Protein AF-A0A820U947-F1 (afdb_monomer)

Mean predicted aligned error: 17.27 Å

Structure (mmCIF, N/CA/C/O backbone):
data_AF-A0A820U947-F1
#
_entry.id   AF-A0A820U947-F1
#
loop_
_atom_site.group_PDB
_atom_site.id
_atom_site.type_symbol
_atom_site.label_atom_id
_atom_site.label_alt_id
_atom_site.label_comp_id
_atom_site.label_asym_id
_atom_site.label_entity_id
_atom_site.label_seq_id
_atom_site.pdbx_PDB_ins_code
_atom_site.Cartn_x
_atom_site.Cartn_y
_atom_site.Cartn_z
_atom_site.occupancy
_atom_site.B_iso_or_equiv
_atom_site.auth_seq_id
_atom_site.auth_comp_id
_atom_site.auth_asym_id
_atom_site.auth_atom_id
_atom_site.pdbx_PDB_model_num
ATOM 1 N N . MET A 1 1 ? 11.424 5.677 -37.505 1.00 79.69 1 MET A N 1
ATOM 2 C CA . MET A 1 1 ? 11.064 5.666 -38.936 1.00 79.69 1 MET A CA 1
ATOM 3 C C . MET A 1 1 ? 10.603 7.069 -39.280 1.00 79.69 1 MET A C 1
ATOM 5 O O . MET A 1 1 ? 9.827 7.615 -38.513 1.00 79.69 1 MET A O 1
ATOM 9 N N . LEU A 1 2 ? 11.166 7.674 -40.321 1.00 87.44 2 LEU A N 1
ATOM 10 C CA . LEU A 1 2 ? 11.004 9.078 -40.700 1.00 87.44 2 LEU A CA 1
ATOM 11 C C . LEU A 1 2 ? 10.024 9.243 -41.867 1.00 87.44 2 LEU A C 1
ATOM 13 O O . LEU A 1 2 ? 9.204 10.159 -41.842 1.00 87.44 2 LEU A O 1
ATOM 17 N N . ASP A 1 3 ? 10.079 8.365 -42.874 1.00 93.38 3 ASP A N 1
ATOM 18 C CA . ASP A 1 3 ? 9.143 8.390 -44.002 1.00 93.38 3 ASP A CA 1
ATOM 19 C C . ASP A 1 3 ? 8.568 6.987 -44.249 1.00 93.38 3 ASP A C 1
ATOM 21 O O . ASP A 1 3 ? 9.105 6.217 -45.051 1.00 93.38 3 ASP A O 1
ATOM 25 N N . PRO A 1 4 ? 7.512 6.598 -43.510 1.00 96.00 4 PRO A N 1
ATOM 26 C CA . PRO A 1 4 ? 6.923 5.277 -43.654 1.00 96.00 4 PRO A CA 1
ATOM 27 C C . PRO A 1 4 ? 6.191 5.118 -44.990 1.00 96.00 4 PRO A C 1
ATOM 29 O O . PRO A 1 4 ? 5.354 5.943 -45.363 1.00 96.00 4 PRO A O 1
ATOM 32 N N . VAL A 1 5 ? 6.450 4.008 -45.674 1.00 95.81 5 VAL A N 1
ATOM 33 C CA . VAL A 1 5 ? 5.721 3.547 -46.864 1.00 95.81 5 VAL A CA 1
ATOM 34 C C . VAL A 1 5 ? 5.123 2.174 -46.603 1.00 95.81 5 VAL A C 1
ATOM 36 O O . VAL A 1 5 ? 5.654 1.423 -45.793 1.00 95.81 5 VAL A O 1
ATOM 39 N N . ILE A 1 6 ? 4.023 1.854 -47.270 1.00 95.25 6 ILE A N 1
ATOM 40 C CA . ILE A 1 6 ? 3.314 0.582 -47.169 1.00 95.25 6 ILE A CA 1
ATOM 41 C C . ILE A 1 6 ? 3.222 -0.067 -48.551 1.00 95.25 6 ILE A C 1
ATOM 43 O O . ILE A 1 6 ? 3.030 0.639 -49.544 1.00 95.25 6 ILE A O 1
ATOM 47 N N . ASP A 1 7 ? 3.409 -1.383 -48.613 1.00 93.38 7 ASP A N 1
ATOM 48 C CA . ASP A 1 7 ? 3.190 -2.176 -49.827 1.00 93.38 7 ASP A CA 1
ATOM 49 C C . ASP A 1 7 ? 1.715 -2.608 -49.969 1.00 93.38 7 ASP A C 1
ATOM 51 O O . ASP A 1 7 ? 0.875 -2.346 -49.103 1.00 93.38 7 ASP A O 1
ATOM 55 N N . THR A 1 8 ? 1.380 -3.280 -51.072 1.00 90.06 8 THR A N 1
ATOM 56 C CA . THR A 1 8 ? 0.027 -3.808 -51.324 1.00 90.06 8 THR A CA 1
ATOM 57 C C . THR A 1 8 ? -0.401 -4.902 -50.345 1.00 90.06 8 THR A C 1
ATOM 59 O O . THR A 1 8 ? -1.597 -5.129 -50.176 1.00 90.06 8 THR A O 1
ATOM 62 N N . ASP A 1 9 ? 0.562 -5.555 -49.694 1.00 89.75 9 ASP A N 1
ATOM 63 C CA . ASP A 1 9 ? 0.338 -6.620 -48.714 1.00 89.75 9 ASP A CA 1
ATOM 64 C C . ASP A 1 9 ? 0.134 -6.060 -47.289 1.00 89.75 9 ASP A C 1
ATOM 66 O O . ASP A 1 9 ? -0.151 -6.808 -46.353 1.00 89.75 9 ASP A O 1
ATOM 70 N N . GLY A 1 10 ? 0.237 -4.736 -47.114 1.00 90.69 10 GLY A N 1
ATOM 71 C CA . GLY A 1 10 ? 0.013 -4.042 -45.847 1.00 90.69 10 GLY A CA 1
ATOM 72 C C . GLY A 1 10 ? 1.251 -3.937 -44.949 1.00 90.69 10 GLY A C 1
ATOM 73 O O . GLY A 1 10 ? 1.149 -3.481 -43.807 1.00 90.69 10 GLY A O 1
ATOM 74 N N . ASN A 1 11 ? 2.429 -4.319 -45.437 1.00 92.75 11 ASN A N 1
ATOM 75 C CA . ASN A 1 11 ? 3.671 -4.214 -44.684 1.00 92.75 11 ASN A CA 1
ATOM 76 C C . ASN A 1 11 ? 4.248 -2.805 -44.785 1.00 92.75 11 ASN A C 1
ATOM 78 O O . ASN A 1 11 ? 4.352 -2.239 -45.872 1.00 92.75 11 ASN A O 1
ATOM 82 N N . SER A 1 12 ? 4.657 -2.241 -43.647 1.00 94.88 12 SER A N 1
ATOM 83 C CA . SER A 1 12 ? 5.221 -0.891 -43.586 1.00 94.88 12 SER A CA 1
ATOM 84 C C . SER A 1 12 ? 6.741 -0.898 -43.429 1.00 94.88 12 SER A C 1
ATOM 86 O O . SER A 1 12 ? 7.289 -1.641 -42.615 1.00 94.88 12 SER A O 1
ATOM 88 N N . TYR A 1 13 ? 7.413 -0.015 -44.163 1.00 94.06 13 TYR A N 1
ATOM 89 C CA . TYR A 1 13 ? 8.866 0.116 -44.213 1.00 94.06 13 TYR A CA 1
ATOM 90 C C . TYR A 1 13 ? 9.301 1.579 -44.135 1.00 94.06 13 TYR A C 1
ATOM 92 O O . TYR A 1 13 ? 8.560 2.485 -44.504 1.00 94.06 13 TYR A O 1
ATOM 100 N N . GLU A 1 14 ? 10.551 1.813 -43.740 1.00 95.56 14 GLU A N 1
ATOM 101 C CA . GLU A 1 14 ? 11.216 3.093 -43.991 1.00 95.56 14 GLU A CA 1
ATOM 102 C C . GLU A 1 14 ? 11.510 3.224 -45.489 1.00 95.56 14 GLU A C 1
ATOM 104 O O . GLU A 1 14 ? 12.205 2.368 -46.043 1.00 95.56 14 GLU A O 1
ATOM 109 N N . LYS A 1 15 ? 11.054 4.309 -46.127 1.00 94.00 15 LYS A N 1
ATOM 110 C CA . LYS A 1 15 ? 11.174 4.524 -47.577 1.00 94.00 15 LYS A CA 1
ATOM 111 C C . LYS A 1 15 ? 12.585 4.289 -48.107 1.00 94.00 15 LYS A C 1
ATOM 113 O O . LYS A 1 15 ? 12.783 3.497 -49.024 1.00 94.00 15 LYS A O 1
ATOM 118 N N . LYS A 1 16 ? 13.585 4.918 -47.485 1.00 94.12 16 LYS A N 1
ATOM 119 C CA . LYS A 1 16 ? 14.987 4.768 -47.900 1.00 94.12 16 LYS A CA 1
ATOM 120 C C . LYS A 1 16 ? 15.462 3.315 -47.791 1.00 94.12 16 LYS A C 1
ATOM 122 O O . LYS A 1 16 ? 16.172 2.826 -48.663 1.00 94.12 16 LYS A O 1
ATOM 127 N N . GLY A 1 17 ? 15.055 2.625 -46.726 1.00 93.81 17 GLY A N 1
ATOM 128 C CA . GLY A 1 17 ? 15.449 1.240 -46.479 1.00 93.81 17 GLY A CA 1
ATOM 129 C C . GLY A 1 17 ? 14.875 0.278 -47.516 1.00 93.81 17 GLY A C 1
ATOM 130 O O . GLY A 1 17 ? 15.602 -0.570 -48.032 1.00 93.81 17 GLY A O 1
ATOM 131 N N . ILE A 1 18 ? 13.593 0.430 -47.857 1.00 93.81 18 ILE A N 1
ATOM 132 C CA . ILE A 1 18 ? 12.951 -0.437 -48.848 1.00 93.81 18 ILE A CA 1
ATOM 133 C C . ILE A 1 18 ? 13.404 -0.124 -50.278 1.00 93.81 18 ILE A C 1
ATOM 135 O O . ILE A 1 18 ? 13.587 -1.048 -51.065 1.00 93.81 18 ILE A O 1
ATOM 139 N N . GLU A 1 19 ? 13.685 1.140 -50.610 1.00 92.88 19 GLU A N 1
ATOM 140 C CA . GLU A 1 19 ? 14.278 1.513 -51.901 1.00 92.88 19 GLU A CA 1
ATOM 141 C C . GLU A 1 19 ? 15.673 0.888 -52.087 1.00 92.88 19 GLU A C 1
ATOM 143 O O . GLU A 1 19 ? 15.960 0.314 -53.141 1.00 92.88 19 GLU A O 1
ATOM 148 N N . ASP A 1 20 ? 16.526 0.942 -51.057 1.00 94.00 20 ASP A N 1
ATOM 149 C CA . ASP A 1 20 ? 17.861 0.330 -51.080 1.00 94.00 20 ASP A CA 1
ATOM 150 C C . ASP A 1 20 ? 17.794 -1.203 -51.179 1.00 94.00 20 ASP A C 1
ATOM 152 O O . ASP A 1 20 ? 18.588 -1.819 -51.899 1.00 94.00 20 ASP A O 1
ATOM 156 N N . TRP A 1 21 ? 16.841 -1.829 -50.480 1.00 93.00 21 TRP A N 1
ATOM 157 C CA . TRP A 1 21 ? 16.615 -3.273 -50.545 1.00 93.00 21 TRP A CA 1
ATOM 158 C C . TRP A 1 21 ? 16.119 -3.713 -51.921 1.00 93.00 21 TRP A C 1
ATOM 160 O O . TRP A 1 21 ? 16.645 -4.675 -52.489 1.00 93.00 21 TRP A O 1
ATOM 170 N N . ASN A 1 22 ? 15.141 -2.996 -52.477 1.00 91.25 22 ASN A N 1
ATOM 171 C CA . ASN A 1 22 ? 14.536 -3.344 -53.754 1.00 91.25 22 ASN A CA 1
ATOM 172 C C . ASN A 1 22 ? 15.555 -3.260 -54.900 1.00 91.25 22 ASN A C 1
ATOM 174 O O . ASN A 1 22 ? 15.641 -4.168 -55.724 1.00 91.25 22 ASN A O 1
ATOM 178 N N . ARG A 1 23 ? 16.438 -2.250 -54.882 1.00 90.81 23 ARG A N 1
ATOM 179 C CA . ARG A 1 23 ? 17.555 -2.138 -55.841 1.00 90.81 23 ARG A CA 1
ATOM 180 C C . ARG A 1 23 ? 18.464 -3.369 -55.884 1.00 90.81 23 ARG A C 1
ATOM 182 O O . ARG A 1 23 ? 19.097 -3.602 -56.909 1.00 90.81 23 ARG A O 1
ATOM 189 N N . ARG A 1 24 ? 18.580 -4.114 -54.780 1.00 90.12 24 ARG A N 1
ATOM 190 C CA . ARG A 1 24 ? 19.469 -5.283 -54.668 1.00 90.12 24 ARG A CA 1
ATOM 191 C C . ARG A 1 24 ? 18.744 -6.607 -54.880 1.00 90.12 24 ARG A C 1
ATOM 193 O O . ARG A 1 24 ? 19.329 -7.511 -55.462 1.00 90.12 24 ARG A O 1
ATOM 200 N N . ASN A 1 25 ? 17.510 -6.724 -54.389 1.00 90.81 25 ASN A N 1
ATOM 201 C CA . ASN A 1 25 ? 16.826 -8.013 -54.257 1.00 90.81 25 ASN A CA 1
ATOM 202 C C . ASN A 1 25 ? 15.515 -8.120 -55.047 1.00 90.81 25 ASN A C 1
ATOM 204 O O . ASN A 1 25 ? 15.035 -9.235 -55.233 1.00 90.81 25 ASN A O 1
ATOM 208 N N . GLY A 1 26 ? 14.902 -7.011 -55.477 1.00 89.94 26 GLY A N 1
ATOM 209 C CA . GLY A 1 26 ? 13.653 -7.047 -56.252 1.00 89.94 26 GLY A CA 1
ATOM 210 C C . GLY A 1 26 ? 12.420 -7.580 -55.505 1.00 89.94 26 GLY A C 1
ATOM 211 O O . GLY A 1 26 ? 11.429 -7.932 -56.142 1.00 89.94 26 GLY A O 1
ATOM 212 N N . THR A 1 27 ? 12.490 -7.738 -54.181 1.00 92.12 27 THR A N 1
ATOM 213 C CA . THR A 1 27 ? 11.500 -8.475 -53.377 1.00 92.12 27 THR A CA 1
ATOM 214 C C . THR A 1 27 ? 11.181 -7.762 -52.068 1.00 92.12 27 THR A C 1
ATOM 216 O O . THR A 1 27 ? 11.997 -6.989 -51.567 1.00 92.12 27 THR A O 1
ATOM 219 N N . SER A 1 28 ? 10.017 -8.040 -51.482 1.00 89.62 28 SER A N 1
ATOM 220 C CA . SER A 1 28 ? 9.679 -7.620 -50.123 1.00 89.62 28 SER A CA 1
ATOM 221 C C . SER A 1 28 ? 10.616 -8.292 -49.105 1.00 89.62 28 SER A C 1
ATOM 223 O O . SER A 1 28 ? 10.770 -9.516 -49.138 1.00 89.62 28 SER A O 1
ATOM 225 N N . PRO A 1 29 ? 11.217 -7.544 -48.161 1.00 90.94 29 PRO A N 1
ATOM 226 C CA . PRO A 1 29 ? 12.030 -8.118 -47.089 1.00 90.94 29 PRO A CA 1
ATOM 227 C C . PRO A 1 29 ? 11.273 -9.085 -46.170 1.00 90.94 29 PRO A C 1
ATOM 229 O O . PRO A 1 29 ? 11.913 -9.872 -45.481 1.00 90.94 29 PRO A O 1
ATOM 232 N N . ILE A 1 30 ? 9.939 -8.981 -46.105 1.00 90.00 30 ILE A N 1
ATOM 233 C CA . ILE A 1 30 ? 9.111 -9.741 -45.155 1.00 90.00 30 ILE A CA 1
ATOM 234 C C . ILE A 1 30 ? 8.485 -10.950 -45.840 1.00 90.00 30 ILE A C 1
ATOM 236 O O . ILE A 1 30 ? 8.582 -12.066 -45.339 1.00 90.00 30 ILE A O 1
ATOM 240 N N . THR A 1 31 ? 7.837 -10.739 -46.983 1.00 88.25 31 THR A N 1
ATOM 241 C CA . THR A 1 31 ? 7.078 -11.791 -47.672 1.00 88.25 31 THR A CA 1
ATOM 242 C C . THR A 1 31 ? 7.897 -12.499 -48.748 1.00 88.25 31 THR A C 1
ATOM 244 O O . THR A 1 31 ? 7.460 -13.524 -49.265 1.00 88.25 31 THR A O 1
ATOM 247 N N . HIS A 1 32 ? 9.085 -11.979 -49.090 1.00 87.12 32 HIS A N 1
ATOM 248 C CA . HIS A 1 32 ? 9.944 -12.458 -50.181 1.00 87.12 32 HIS A CA 1
ATOM 249 C C . HIS A 1 32 ? 9.260 -12.492 -51.560 1.00 87.12 32 HIS A C 1
ATOM 251 O O . HIS A 1 32 ? 9.801 -13.062 -52.509 1.00 87.12 32 HIS A O 1
ATOM 257 N N . THR A 1 33 ? 8.091 -11.864 -51.698 1.00 88.56 33 THR A N 1
ATOM 258 C CA . THR A 1 33 ? 7.383 -11.726 -52.971 1.00 88.56 33 THR A CA 1
ATOM 259 C C . THR A 1 33 ? 8.023 -10.622 -53.813 1.00 88.56 33 THR A C 1
ATOM 261 O O . THR A 1 33 ? 8.626 -9.702 -53.254 1.00 88.56 33 THR A O 1
ATOM 264 N N . PRO A 1 34 ? 7.943 -10.690 -55.155 1.00 90.38 34 PRO A N 1
ATOM 265 C CA . PRO A 1 34 ? 8.394 -9.601 -56.015 1.00 90.38 34 PRO A CA 1
ATOM 266 C C . PRO A 1 34 ? 7.689 -8.294 -55.645 1.00 90.38 34 PRO A C 1
ATOM 268 O O . PRO A 1 34 ? 6.465 -8.269 -55.554 1.00 90.38 34 PRO A O 1
ATOM 271 N N . LEU A 1 35 ? 8.457 -7.225 -55.439 1.00 89.62 35 LEU A N 1
ATOM 272 C CA . LEU A 1 35 ? 7.938 -5.928 -55.004 1.00 89.62 35 LEU A CA 1
ATOM 273 C C . LEU A 1 35 ? 8.566 -4.821 -55.849 1.00 89.62 35 LEU A C 1
ATOM 275 O O . LEU A 1 35 ? 9.788 -4.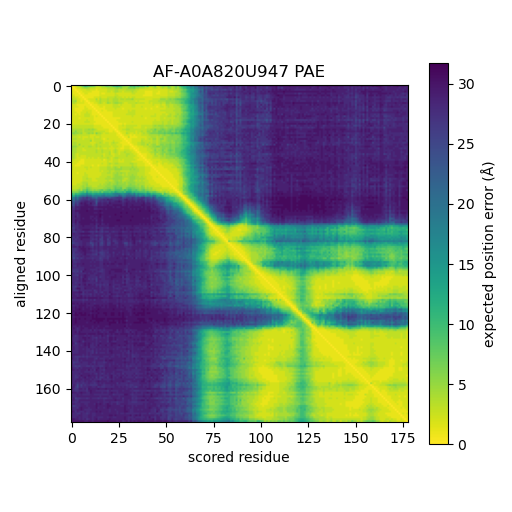678 -55.869 1.00 89.62 35 LEU A O 1
ATOM 279 N N . SER A 1 36 ? 7.759 -4.013 -56.534 1.00 89.25 36 SER A N 1
ATOM 280 C CA . SER A 1 36 ? 8.239 -2.844 -57.274 1.00 89.25 36 SER A CA 1
ATOM 281 C C . SER A 1 36 ? 8.198 -1.584 -56.409 1.00 89.25 36 SER A C 1
ATOM 283 O O . SER A 1 36 ? 7.388 -1.455 -55.498 1.00 89.25 36 SER A O 1
ATOM 285 N N . ILE A 1 37 ? 9.045 -0.597 -56.723 1.00 88.62 37 ILE A N 1
ATOM 286 C CA . ILE A 1 37 ? 9.002 0.727 -56.070 1.00 88.62 37 ILE A CA 1
ATOM 287 C C . ILE A 1 37 ? 7.643 1.405 -56.306 1.00 88.62 37 ILE A C 1
ATOM 289 O O . ILE A 1 37 ? 7.173 2.150 -55.453 1.00 88.62 37 ILE A O 1
ATOM 293 N N . ASN A 1 38 ? 6.996 1.125 -57.440 1.00 90.88 38 ASN A N 1
ATOM 294 C CA . ASN A 1 38 ? 5.687 1.691 -57.772 1.00 90.88 38 ASN A CA 1
ATOM 295 C C . ASN A 1 38 ? 4.544 1.126 -56.915 1.00 90.88 38 ASN A C 1
ATOM 297 O O . ASN A 1 38 ? 3.486 1.747 -56.864 1.00 90.88 38 ASN A O 1
ATOM 301 N N . ASP A 1 39 ? 4.766 -0.008 -56.246 1.00 89.50 39 ASP A N 1
ATOM 302 C CA . ASP A 1 39 ? 3.777 -0.659 -55.379 1.00 89.50 39 ASP A CA 1
ATOM 303 C C . ASP A 1 39 ? 3.821 -0.099 -53.944 1.00 89.50 39 ASP A C 1
ATOM 305 O O . ASP A 1 39 ? 3.057 -0.521 -53.077 1.00 89.50 39 ASP A O 1
ATOM 309 N N . LEU A 1 40 ? 4.734 0.846 -53.678 1.00 93.06 40 LEU A N 1
ATOM 310 C CA . LEU A 1 40 ? 4.897 1.496 -52.385 1.00 93.06 40 LEU A CA 1
ATOM 311 C C . LEU A 1 40 ? 4.116 2.806 -52.335 1.00 93.06 40 LEU A C 1
ATOM 313 O O . LEU A 1 40 ? 4.337 3.729 -53.123 1.00 93.06 40 LEU A O 1
ATOM 317 N N . HIS A 1 41 ? 3.264 2.927 -51.324 1.00 94.44 41 HIS A N 1
ATOM 318 C CA . HIS A 1 41 ? 2.481 4.129 -51.072 1.00 94.44 41 HIS A CA 1
ATOM 319 C C . HIS A 1 41 ? 2.842 4.745 -49.713 1.00 94.44 41 HIS A C 1
ATOM 321 O O . HIS A 1 41 ? 3.136 4.014 -48.770 1.00 94.44 41 HIS A O 1
ATOM 327 N N . PRO A 1 42 ? 2.833 6.082 -49.554 1.00 95.38 42 PRO A N 1
ATOM 32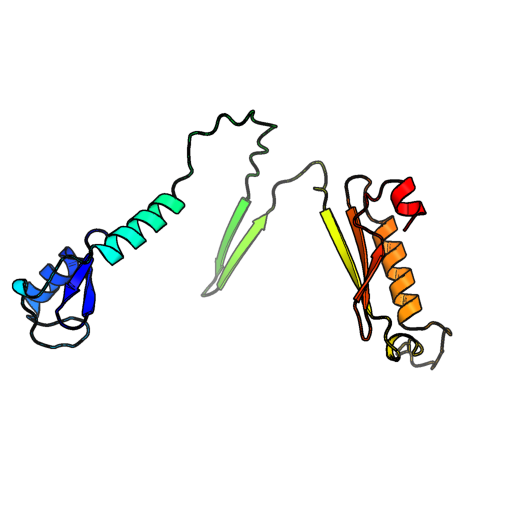8 C CA . PRO A 1 42 ? 3.091 6.705 -48.257 1.00 95.38 42 PRO A CA 1
ATOM 329 C C . PRO A 1 42 ? 2.081 6.263 -47.190 1.00 95.38 42 PRO A C 1
ATOM 331 O O . PRO A 1 42 ? 0.872 6.399 -47.383 1.00 95.38 42 PRO A O 1
ATOM 334 N N . ASN A 1 43 ? 2.568 5.812 -46.033 1.00 95.69 43 ASN A N 1
ATOM 335 C CA . ASN A 1 43 ? 1.716 5.459 -44.901 1.00 95.69 43 ASN A CA 1
ATOM 336 C C . ASN A 1 43 ? 1.525 6.672 -43.978 1.00 95.69 43 ASN A C 1
ATOM 338 O O . ASN A 1 43 ? 2.202 6.830 -42.960 1.00 95.69 43 ASN A O 1
ATOM 342 N N . GLN A 1 44 ? 0.592 7.549 -44.355 1.00 93.62 44 GLN A N 1
ATOM 343 C CA . GLN A 1 44 ? 0.309 8.785 -43.613 1.00 93.62 44 GLN A CA 1
ATOM 344 C C . GLN A 1 44 ? -0.193 8.517 -42.190 1.00 93.62 44 GLN A C 1
ATOM 346 O O . GLN A 1 44 ? 0.199 9.226 -41.270 1.00 93.62 44 GLN A O 1
ATOM 351 N N . ALA A 1 45 ? -1.011 7.479 -41.992 1.00 89.62 45 ALA A N 1
ATOM 352 C CA . ALA A 1 45 ? -1.534 7.132 -40.672 1.00 89.62 45 ALA A CA 1
ATOM 353 C C . ALA A 1 45 ? -0.399 6.787 -39.698 1.00 89.62 45 ALA A C 1
ATOM 355 O O . ALA A 1 45 ? -0.328 7.332 -38.600 1.00 89.62 45 ALA A O 1
ATOM 356 N N . LEU A 1 46 ? 0.542 5.946 -40.136 1.00 90.12 46 LEU A N 1
ATOM 357 C CA . LEU A 1 46 ? 1.691 5.564 -39.322 1.00 90.12 46 LEU A CA 1
ATOM 358 C C . LEU A 1 46 ? 2.654 6.734 -39.091 1.00 90.12 46 LEU A C 1
ATOM 360 O O . LEU A 1 46 ? 3.218 6.854 -38.006 1.00 90.12 46 LEU A O 1
ATOM 364 N N . LYS A 1 47 ? 2.813 7.615 -40.086 1.00 91.31 47 LYS A N 1
ATOM 365 C CA . LYS A 1 47 ? 3.602 8.845 -39.953 1.00 91.31 47 LYS A CA 1
ATOM 366 C C . LYS A 1 47 ? 3.048 9.745 -38.849 1.00 91.31 47 LYS A C 1
ATOM 368 O O . LYS A 1 47 ? 3.799 10.135 -37.964 1.00 91.31 47 LYS A O 1
ATOM 373 N N . ILE A 1 48 ? 1.733 9.980 -38.852 1.00 90.12 48 ILE A N 1
ATOM 374 C CA . ILE A 1 48 ? 1.046 10.783 -37.832 1.00 90.12 48 ILE A CA 1
ATOM 375 C C . ILE A 1 48 ? 1.249 10.179 -36.440 1.00 90.12 48 ILE A C 1
ATOM 377 O O . ILE A 1 48 ? 1.667 10.891 -35.535 1.00 90.12 48 ILE A O 1
ATOM 381 N N . SER A 1 49 ? 1.039 8.869 -36.265 1.00 88.88 49 SER A N 1
ATOM 382 C CA . SER A 1 49 ? 1.220 8.222 -34.956 1.00 88.88 49 SER A CA 1
ATOM 383 C C . SER A 1 49 ? 2.658 8.316 -34.430 1.00 88.88 49 SER A C 1
ATOM 385 O O . SER A 1 49 ? 2.877 8.468 -33.228 1.00 88.88 49 SER A O 1
ATOM 387 N N . ILE A 1 50 ? 3.653 8.239 -35.320 1.00 88.56 50 ILE A N 1
ATOM 388 C CA . ILE A 1 50 ? 5.066 8.412 -34.964 1.00 88.56 50 ILE A CA 1
ATOM 389 C C . ILE A 1 50 ? 5.346 9.867 -34.569 1.00 88.56 50 ILE A C 1
ATOM 391 O O . ILE A 1 50 ? 5.979 10.106 -33.540 1.00 88.56 50 ILE A O 1
ATOM 395 N N . ASP A 1 51 ? 4.854 10.829 -35.347 1.00 88.94 51 ASP A N 1
ATOM 396 C CA . ASP A 1 51 ? 5.035 12.257 -35.083 1.00 88.94 51 ASP A CA 1
ATOM 397 C C . ASP A 1 51 ? 4.367 12.677 -33.766 1.00 88.94 51 ASP A C 1
ATOM 399 O O . ASP A 1 51 ? 4.977 13.396 -32.974 1.00 88.94 51 ASP A O 1
ATOM 403 N N . GLU A 1 52 ? 3.161 12.176 -33.485 1.00 87.19 52 GLU A N 1
ATOM 404 C CA . GLU A 1 52 ? 2.450 12.364 -32.214 1.00 87.19 52 GLU A CA 1
ATOM 405 C C . GLU A 1 52 ? 3.253 11.811 -31.033 1.00 87.19 52 GLU A C 1
ATOM 407 O O . GLU A 1 52 ? 3.428 12.498 -30.022 1.00 87.19 52 GLU A O 1
ATOM 412 N N . TYR A 1 53 ? 3.806 10.603 -31.168 1.00 85.50 53 TYR A N 1
ATOM 413 C CA . TYR A 1 53 ? 4.664 10.013 -30.144 1.00 85.50 53 TYR A CA 1
ATOM 414 C C . TYR A 1 53 ? 5.925 10.856 -29.916 1.00 85.50 53 TYR A C 1
ATOM 416 O O . TYR A 1 53 ? 6.246 11.189 -28.775 1.00 85.50 53 TYR A O 1
ATOM 424 N N . HIS A 1 54 ? 6.604 11.295 -30.977 1.00 83.31 54 HIS A N 1
ATOM 425 C CA . HIS A 1 54 ? 7.759 12.187 -30.858 1.00 83.31 54 HIS A CA 1
ATOM 426 C C . HIS A 1 54 ? 7.400 13.543 -30.237 1.00 83.31 54 HIS A C 1
ATOM 428 O O . HIS A 1 54 ? 8.192 14.070 -29.455 1.00 83.31 54 HIS A O 1
ATOM 434 N N . HIS A 1 55 ? 6.219 14.091 -30.529 1.00 79.88 55 HIS A N 1
ATOM 435 C CA . HIS A 1 55 ? 5.722 15.316 -29.900 1.00 79.88 55 HIS A CA 1
ATOM 436 C C . HIS A 1 55 ? 5.441 15.120 -28.411 1.00 79.88 55 HIS A C 1
ATOM 438 O O . HIS A 1 55 ? 5.775 15.990 -27.612 1.00 79.88 55 HIS A O 1
ATOM 444 N N . SER A 1 56 ? 4.891 13.967 -28.021 1.00 76.50 56 SER A N 1
ATOM 445 C CA . SER A 1 56 ? 4.661 13.635 -26.610 1.00 76.50 56 SER A CA 1
ATOM 446 C C . SER A 1 56 ? 5.961 13.519 -25.801 1.00 76.50 56 SER A C 1
ATOM 448 O O . SER A 1 56 ? 5.954 13.711 -24.587 1.00 76.50 56 SER A O 1
ATOM 450 N N . LEU A 1 57 ? 7.085 13.252 -26.476 1.00 73.25 57 LEU A N 1
ATOM 451 C CA . LEU A 1 57 ? 8.421 13.205 -25.882 1.00 73.25 57 LEU A CA 1
ATOM 452 C C . LEU A 1 57 ? 9.109 14.579 -25.815 1.00 73.25 57 LEU A C 1
ATOM 454 O O . LEU A 1 57 ? 10.123 14.707 -25.127 1.00 73.25 57 LEU A O 1
ATOM 458 N N . GLN A 1 58 ? 8.598 15.607 -26.505 1.00 64.12 58 GLN A N 1
ATOM 459 C CA . GLN A 1 58 ? 9.130 16.964 -26.379 1.00 64.12 58 GLN A CA 1
ATOM 460 C C . GLN A 1 58 ? 8.525 17.654 -25.145 1.00 64.12 58 GLN A C 1
ATOM 462 O O . GLN A 1 58 ? 7.303 17.741 -25.019 1.00 64.12 58 GLN A O 1
ATOM 467 N N . PRO A 1 59 ? 9.344 18.185 -24.218 1.00 52.12 59 PRO A N 1
ATOM 468 C CA . PRO A 1 59 ? 8.828 18.930 -23.080 1.00 52.12 59 PRO A CA 1
ATOM 469 C C . PRO A 1 59 ? 8.178 20.229 -23.575 1.00 52.12 59 PRO A C 1
ATOM 471 O O . PRO A 1 59 ? 8.838 21.078 -24.173 1.00 52.12 59 PRO A O 1
ATOM 474 N N . ASN A 1 60 ? 6.881 20.398 -23.314 1.00 49.25 60 ASN A N 1
ATOM 475 C CA . ASN A 1 60 ? 6.143 21.624 -23.616 1.00 49.25 60 ASN A CA 1
ATOM 476 C C . ASN A 1 60 ? 6.730 22.824 -22.845 1.00 49.25 60 ASN A C 1
ATOM 478 O O . ASN A 1 60 ? 6.354 23.105 -21.707 1.00 49.25 60 ASN A O 1
ATOM 482 N N . VAL A 1 61 ? 7.631 23.578 -23.478 1.00 50.91 61 VAL A N 1
ATOM 483 C CA . VAL A 1 61 ? 8.058 24.905 -23.015 1.00 50.91 61 VAL A CA 1
ATOM 484 C C . VAL A 1 61 ? 7.024 25.924 -23.488 1.00 50.91 61 VAL A C 1
ATOM 486 O O . VAL A 1 61 ? 7.181 26.521 -24.549 1.00 50.91 61 VAL A O 1
ATOM 489 N N . LYS A 1 62 ? 5.945 26.083 -22.712 1.00 49.16 62 LYS A N 1
ATOM 490 C CA . LYS A 1 62 ? 5.159 27.324 -22.538 1.00 49.16 62 LYS A CA 1
ATOM 491 C C . LYS A 1 62 ? 3.990 27.072 -21.585 1.00 49.16 62 LYS A C 1
ATOM 493 O O . LYS A 1 62 ? 2.837 26.938 -21.976 1.00 49.16 62 LYS A O 1
ATOM 498 N N . SER A 1 63 ? 4.295 27.098 -20.299 1.00 44.34 63 SER A N 1
ATOM 499 C CA . SER A 1 63 ? 3.319 27.439 -19.271 1.00 44.34 63 SER A CA 1
ATOM 500 C C . SER A 1 63 ? 3.999 28.413 -18.325 1.00 44.34 63 SER A C 1
ATOM 502 O O . SER A 1 63 ? 5.051 28.085 -17.775 1.00 44.34 63 SER A O 1
ATOM 504 N N . ASN A 1 64 ? 3.420 29.603 -18.153 1.00 44.72 64 ASN A N 1
ATOM 505 C CA . ASN A 1 64 ? 3.757 30.516 -17.063 1.00 44.72 64 ASN A CA 1
ATOM 506 C C . ASN A 1 64 ? 3.390 29.834 -15.738 1.00 44.72 64 ASN A C 1
ATOM 508 O O . ASN A 1 64 ? 2.344 30.095 -15.152 1.00 44.72 64 ASN A O 1
ATOM 512 N N . LEU A 1 65 ? 4.235 28.907 -15.301 1.00 44.50 65 LEU A N 1
ATOM 513 C CA . LEU A 1 65 ? 4.216 28.357 -13.963 1.00 44.50 65 LEU A CA 1
ATOM 514 C C . LEU A 1 65 ? 5.081 29.283 -13.124 1.00 44.50 65 LEU A C 1
ATOM 516 O O . LEU A 1 65 ? 6.281 29.421 -13.353 1.00 44.50 65 LEU A O 1
ATOM 520 N N . ILE A 1 66 ? 4.449 29.929 -12.151 1.00 44.91 66 ILE A N 1
ATOM 521 C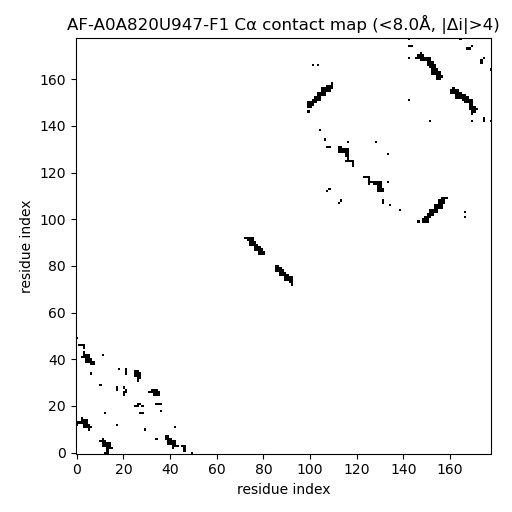 CA . ILE A 1 66 ? 5.148 30.468 -10.992 1.00 44.91 66 ILE A CA 1
ATOM 522 C C . ILE A 1 66 ? 5.934 29.286 -10.415 1.00 44.91 66 ILE A C 1
ATOM 524 O O . ILE A 1 66 ? 5.348 28.349 -9.876 1.00 44.91 66 ILE A O 1
ATOM 528 N N . LEU A 1 67 ? 7.250 29.288 -10.628 1.00 41.91 67 LEU A N 1
ATOM 529 C CA . LEU A 1 67 ? 8.170 28.255 -10.171 1.00 41.91 67 LEU A CA 1
ATOM 530 C C . LEU A 1 67 ? 8.225 28.294 -8.640 1.00 41.91 67 LEU A C 1
ATOM 532 O O . LEU A 1 67 ? 9.084 28.936 -8.039 1.00 41.91 67 LEU A O 1
ATOM 536 N N . THR A 1 68 ? 7.310 27.584 -7.988 1.00 44.97 68 THR A N 1
ATOM 537 C CA . THR A 1 68 ? 7.566 27.032 -6.659 1.00 44.97 68 THR A CA 1
ATOM 538 C C . THR A 1 68 ? 8.818 26.170 -6.773 1.00 44.97 68 THR A C 1
ATOM 540 O O . THR A 1 68 ? 8.778 25.163 -7.475 1.00 44.97 68 THR A O 1
ATOM 543 N N . LYS A 1 69 ? 9.924 26.630 -6.161 1.00 44.69 69 LYS A N 1
ATOM 544 C CA . LYS A 1 69 ? 11.234 25.961 -6.011 1.00 44.69 69 LYS A CA 1
ATOM 545 C C . LYS A 1 69 ? 11.321 24.611 -6.737 1.00 44.69 69 LYS A C 1
ATOM 547 O O . LYS A 1 69 ? 10.971 23.574 -6.176 1.00 44.69 69 LYS A O 1
ATOM 552 N N . GLN A 1 70 ? 11.831 24.619 -7.968 1.00 43.66 70 GLN A N 1
ATOM 553 C CA . GLN A 1 70 ? 12.307 23.394 -8.600 1.00 43.66 70 GLN A CA 1
ATOM 554 C C . GLN A 1 70 ? 13.488 22.871 -7.779 1.00 43.66 70 GLN A C 1
ATOM 556 O O . GLN A 1 70 ? 14.599 23.384 -7.875 1.00 43.66 70 GLN A O 1
ATOM 561 N N . HIS A 1 71 ? 13.251 21.848 -6.961 1.00 48.84 71 HIS A N 1
ATOM 562 C CA . HIS A 1 71 ? 14.328 20.983 -6.504 1.00 48.84 71 HIS A CA 1
ATOM 563 C C . HIS A 1 71 ? 14.803 20.184 -7.721 1.00 48.84 71 HIS A C 1
ATOM 565 O O . HIS A 1 71 ? 14.212 19.159 -8.065 1.00 48.84 71 HIS A O 1
ATOM 571 N N . SER A 1 72 ? 15.849 20.667 -8.398 1.00 49.03 72 SER A N 1
ATOM 572 C CA . SER A 1 72 ? 16.606 19.872 -9.365 1.00 49.03 72 SER A CA 1
ATOM 573 C C . SER A 1 72 ? 17.153 18.649 -8.631 1.00 49.03 72 SER A C 1
ATOM 575 O O . SER A 1 72 ? 18.129 18.721 -7.887 1.00 49.03 72 SER A O 1
ATOM 577 N N . SER A 1 73 ? 16.440 17.540 -8.765 1.00 59.91 73 SER A N 1
ATOM 578 C CA . SER A 1 73 ? 16.726 16.283 -8.091 1.00 59.91 73 SER A CA 1
ATOM 579 C C . SER A 1 73 ? 17.704 15.509 -8.966 1.00 59.91 73 SER A C 1
ATOM 581 O O . SER A 1 73 ? 17.292 14.716 -9.806 1.00 59.91 73 SER A O 1
ATOM 583 N N . GLU A 1 74 ? 18.997 15.807 -8.846 1.00 73.56 74 GLU A N 1
ATOM 584 C CA . GLU A 1 74 ? 20.031 15.113 -9.614 1.00 73.56 74 GLU A CA 1
ATOM 585 C C . GLU A 1 74 ? 20.151 13.665 -9.110 1.00 73.56 74 GLU A C 1
ATOM 587 O O . GLU A 1 74 ? 20.645 13.402 -8.012 1.00 73.56 74 GLU A O 1
ATOM 592 N N . ILE A 1 75 ? 19.634 12.717 -9.894 1.00 83.25 75 ILE A N 1
ATOM 593 C CA . ILE A 1 75 ? 19.746 11.282 -9.619 1.00 83.25 75 ILE A CA 1
ATOM 594 C C . ILE A 1 75 ? 21.139 10.834 -10.057 1.00 83.25 75 ILE A C 1
ATOM 596 O O . ILE A 1 75 ? 21.485 10.936 -11.234 1.00 83.25 75 ILE A O 1
ATOM 600 N N . LYS A 1 76 ? 21.939 10.304 -9.128 1.00 86.44 76 LYS A N 1
ATOM 601 C CA . LYS A 1 76 ? 23.256 9.749 -9.463 1.00 86.44 76 LYS A CA 1
ATOM 602 C C . LYS A 1 76 ? 23.099 8.279 -9.826 1.00 86.44 76 LYS A C 1
ATOM 604 O O . LYS A 1 76 ? 22.714 7.474 -8.982 1.00 86.44 76 LYS A O 1
ATOM 609 N N . VAL A 1 77 ? 23.415 7.932 -11.070 1.00 89.06 77 VAL A N 1
ATOM 610 C CA . VAL A 1 77 ? 23.420 6.546 -11.553 1.00 89.06 77 VAL A CA 1
ATOM 611 C C . VAL A 1 77 ? 24.864 6.106 -11.760 1.00 89.06 77 VAL A C 1
ATOM 613 O O . VAL A 1 77 ? 25.604 6.745 -12.506 1.00 89.06 77 VAL A O 1
ATOM 616 N N . SER A 1 78 ? 25.274 5.021 -11.110 1.00 89.56 78 SER A N 1
ATOM 617 C CA . SER A 1 78 ? 26.554 4.361 -11.355 1.00 89.56 78 SER A CA 1
ATOM 618 C C . SER A 1 78 ? 26.320 2.996 -11.992 1.00 89.56 78 SER A C 1
ATOM 620 O O . SER A 1 78 ? 25.392 2.271 -11.639 1.00 89.56 78 SER A O 1
ATOM 622 N N . THR A 1 79 ? 27.144 2.662 -12.982 1.00 90.44 79 THR A N 1
ATOM 623 C CA . THR A 1 79 ? 27.071 1.384 -13.693 1.00 90.44 79 THR A CA 1
ATOM 624 C C . THR A 1 79 ? 28.432 0.710 -13.653 1.00 90.44 79 THR A C 1
ATOM 626 O O . THR A 1 79 ? 29.465 1.359 -13.819 1.00 90.44 79 THR A O 1
ATOM 629 N N . SER A 1 80 ? 28.447 -0.592 -13.392 1.00 89.12 80 SER A N 1
ATOM 630 C CA . SER A 1 80 ? 29.654 -1.415 -13.449 1.00 89.12 80 SER A CA 1
ATOM 631 C C . SER A 1 80 ? 29.342 -2.721 -14.158 1.00 89.12 80 SER A C 1
ATOM 633 O O . SER A 1 80 ? 28.276 -3.295 -13.945 1.00 89.12 80 SER A O 1
ATOM 635 N N . HIS A 1 81 ? 30.271 -3.193 -14.980 1.00 91.69 81 HIS A N 1
ATOM 636 C CA . HIS A 1 81 ? 30.105 -4.404 -15.771 1.00 91.69 81 HIS A CA 1
ATOM 637 C C . HIS A 1 81 ? 31.235 -5.389 -15.480 1.00 91.69 81 HIS A C 1
ATOM 639 O O . HIS A 1 81 ? 32.405 -5.004 -15.511 1.00 91.69 81 HIS A O 1
ATOM 645 N N . THR A 1 82 ? 30.877 -6.650 -15.243 1.00 87.31 82 THR A N 1
ATOM 646 C CA . THR A 1 82 ? 31.828 -7.752 -15.061 1.00 87.31 82 THR A CA 1
ATOM 647 C C . THR A 1 82 ? 31.286 -8.997 -15.764 1.00 87.31 82 THR A C 1
ATOM 649 O O . THR A 1 82 ? 30.197 -9.465 -15.437 1.00 87.31 82 THR A O 1
ATOM 652 N N . ASN A 1 83 ? 32.067 -9.561 -16.690 1.00 92.00 83 ASN A N 1
ATOM 653 C CA . ASN A 1 83 ? 31.695 -10.688 -17.560 1.00 92.00 83 ASN A CA 1
ATOM 654 C C . ASN A 1 83 ? 30.458 -10.401 -18.427 1.00 92.00 83 ASN A C 1
ATOM 656 O O . ASN A 1 83 ? 30.586 -9.628 -19.362 1.00 92.00 83 ASN A O 1
ATOM 660 N N . ASP A 1 84 ? 29.310 -11.007 -18.104 1.00 90.62 84 ASP A N 1
ATOM 661 C CA . ASP A 1 84 ? 28.009 -10.820 -18.771 1.00 90.62 84 ASP A CA 1
ATOM 662 C C . ASP A 1 84 ? 26.977 -10.155 -17.832 1.00 90.62 84 ASP A C 1
ATOM 664 O O . ASP A 1 84 ? 25.769 -10.205 -18.068 1.00 90.62 84 ASP A O 1
ATOM 668 N N . LEU A 1 85 ? 27.429 -9.569 -16.713 1.00 84.44 85 LEU A N 1
ATOM 669 C CA . LEU A 1 85 ? 26.569 -8.946 -15.707 1.00 84.44 85 LEU A CA 1
ATOM 670 C C . LEU A 1 85 ? 26.788 -7.435 -15.651 1.00 84.44 85 LEU A C 1
ATOM 672 O O . LEU A 1 85 ? 27.917 -6.950 -15.548 1.00 84.44 85 LEU A O 1
ATOM 676 N N . VAL A 1 86 ? 25.679 -6.695 -15.635 1.00 93.44 86 VAL A N 1
ATOM 677 C CA . VAL A 1 86 ? 25.645 -5.246 -15.411 1.00 93.44 86 VAL A CA 1
ATOM 678 C C . VAL A 1 86 ? 25.031 -4.980 -14.041 1.00 93.44 86 VAL A C 1
ATOM 680 O O . VAL A 1 86 ? 23.900 -5.372 -13.767 1.00 93.44 86 VAL A O 1
ATOM 683 N N . HIS A 1 87 ? 25.763 -4.274 -13.189 1.00 92.56 87 HIS A N 1
ATOM 684 C CA . HIS A 1 87 ? 25.261 -3.729 -11.936 1.00 92.56 87 HIS A CA 1
ATOM 685 C C . HIS A 1 87 ? 24.969 -2.241 -12.123 1.00 92.56 87 HIS A C 1
ATOM 687 O O . HIS A 1 87 ? 25.847 -1.469 -12.509 1.00 92.56 87 HIS A O 1
ATOM 693 N N . ILE A 1 88 ? 23.722 -1.858 -11.862 1.00 93.75 88 ILE A N 1
ATOM 694 C CA . ILE A 1 88 ? 23.245 -0.478 -11.909 1.00 93.75 88 ILE A CA 1
ATOM 695 C C . ILE A 1 88 ? 22.886 -0.084 -10.481 1.00 93.75 88 ILE A C 1
ATOM 697 O O . ILE A 1 88 ? 22.037 -0.720 -9.861 1.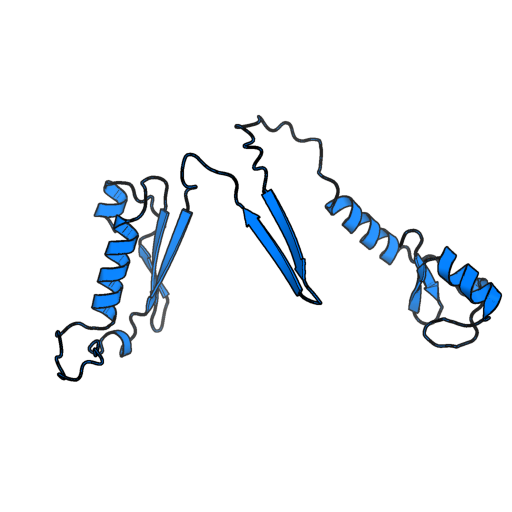00 93.75 88 ILE A O 1
ATOM 701 N N . SER A 1 89 ? 23.518 0.967 -9.971 1.00 93.19 89 SER A N 1
ATOM 702 C CA . SER A 1 89 ? 23.208 1.553 -8.673 1.00 93.19 89 SER A CA 1
ATOM 703 C C . SER A 1 89 ? 22.647 2.954 -8.873 1.00 93.19 89 SER A C 1
ATOM 705 O O . SER A 1 89 ? 23.222 3.786 -9.576 1.00 93.19 89 SER A O 1
ATOM 707 N N . ILE A 1 90 ? 21.479 3.194 -8.285 1.00 92.06 90 ILE A N 1
ATOM 708 C CA . ILE A 1 90 ? 20.762 4.463 -8.364 1.00 92.06 90 ILE A CA 1
ATOM 709 C C . ILE A 1 90 ? 20.763 5.060 -6.966 1.00 92.06 90 ILE A C 1
ATOM 711 O O . ILE A 1 90 ? 20.121 4.536 -6.057 1.00 92.06 90 ILE A O 1
ATOM 715 N N . GLN A 1 91 ? 21.477 6.166 -6.800 1.00 88.62 91 GLN A N 1
ATOM 716 C CA . GLN A 1 91 ? 21.486 6.923 -5.563 1.00 88.62 91 GLN A CA 1
ATOM 717 C C . GLN A 1 91 ? 20.441 8.044 -5.667 1.00 88.62 91 GLN A C 1
ATOM 719 O O . GLN A 1 91 ? 20.621 8.970 -6.471 1.00 88.62 91 GLN A O 1
ATOM 724 N N . PRO A 1 92 ? 19.355 7.993 -4.871 1.00 87.00 92 PRO A N 1
ATOM 725 C CA . PRO A 1 92 ? 18.406 9.092 -4.816 1.00 87.00 92 PRO A CA 1
ATOM 726 C C . PRO A 1 92 ? 19.096 10.345 -4.250 1.00 87.00 92 PRO A C 1
ATOM 728 O O . PRO A 1 92 ? 20.003 10.228 -3.414 1.00 87.00 92 PRO A O 1
ATOM 731 N N . PRO A 1 93 ? 18.692 11.546 -4.688 1.00 84.19 93 PRO A N 1
ATOM 732 C CA . PRO A 1 93 ? 19.213 12.786 -4.131 1.00 84.19 93 PRO A CA 1
ATOM 733 C C . PRO A 1 93 ? 18.889 12.877 -2.637 1.00 84.19 93 PRO A C 1
ATOM 735 O O . PRO A 1 93 ? 17.870 12.374 -2.161 1.00 84.19 93 PRO A O 1
ATOM 738 N N . GLN A 1 94 ? 19.782 13.513 -1.884 1.00 80.31 94 GLN A N 1
ATOM 739 C CA . GLN A 1 94 ? 19.561 13.746 -0.463 1.00 80.31 94 GLN A CA 1
ATOM 740 C C . GLN A 1 94 ? 18.514 14.845 -0.293 1.00 80.31 94 GLN A C 1
ATOM 742 O O . GLN A 1 94 ? 18.716 15.979 -0.724 1.00 80.31 94 GLN A O 1
ATOM 747 N N . TYR A 1 95 ? 17.400 1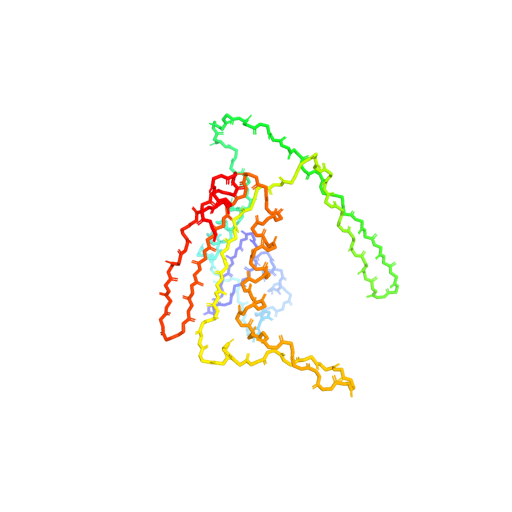4.498 0.342 1.00 77.94 95 TYR A N 1
ATOM 748 C CA . TYR A 1 95 ? 16.377 15.451 0.750 1.00 77.94 95 TYR A CA 1
ATOM 749 C C . TYR A 1 95 ? 16.530 15.759 2.240 1.00 77.94 95 TYR A C 1
ATOM 751 O O . TYR A 1 95 ? 16.791 14.859 3.037 1.00 77.94 95 TYR A O 1
ATOM 759 N N . GLU A 1 96 ? 16.347 17.026 2.618 1.00 79.00 96 GLU A N 1
ATOM 760 C CA . GLU A 1 96 ? 16.359 17.458 4.026 1.00 79.00 96 GLU A CA 1
ATOM 761 C C . GLU A 1 96 ? 15.156 16.916 4.808 1.00 79.00 96 GLU A C 1
ATOM 763 O O . GLU A 1 96 ? 15.214 16.752 6.026 1.00 79.00 96 GLU A O 1
ATOM 768 N N . SER A 1 97 ? 14.055 16.632 4.112 1.00 82.00 97 SER A N 1
ATOM 769 C CA . SER A 1 97 ? 12.828 16.133 4.710 1.00 82.00 97 SER A CA 1
ATOM 770 C C . SER A 1 97 ? 12.139 15.115 3.812 1.00 82.00 97 SER A C 1
ATOM 772 O O . SER A 1 97 ? 12.306 15.074 2.590 1.00 82.00 97 SER A O 1
ATOM 774 N N . ARG A 1 98 ? 11.355 14.251 4.451 1.00 86.56 98 ARG A N 1
ATOM 775 C CA . ARG A 1 98 ? 10.540 13.250 3.777 1.00 86.56 98 ARG A CA 1
ATOM 776 C C . ARG A 1 98 ? 9.352 13.925 3.080 1.00 86.56 98 ARG A C 1
ATOM 778 O O . ARG A 1 98 ? 8.672 14.758 3.678 1.00 86.56 98 ARG A O 1
ATOM 785 N N . SER A 1 99 ? 9.066 13.514 1.844 1.00 87.06 99 SER A N 1
ATOM 786 C CA . SER A 1 99 ? 7.840 13.913 1.138 1.00 87.06 99 SER A CA 1
ATOM 787 C C . SER A 1 99 ? 6.599 13.343 1.831 1.00 87.06 99 SER A C 1
ATOM 789 O O . SER A 1 99 ? 6.613 12.195 2.272 1.00 87.06 99 SER A O 1
ATOM 791 N N . SER A 1 100 ? 5.521 14.125 1.907 1.00 93.69 100 SER A N 1
ATOM 792 C CA . SER A 1 100 ? 4.230 13.652 2.422 1.00 93.69 100 SER A CA 1
ATOM 793 C C . SER A 1 100 ? 3.709 12.459 1.620 1.00 93.69 100 SER A C 1
ATOM 795 O O . SER A 1 100 ? 3.873 12.430 0.398 1.00 93.69 100 SER A O 1
ATOM 797 N N . CYS A 1 101 ? 3.021 11.526 2.275 1.00 94.31 101 CYS A N 1
ATOM 798 C CA . CYS A 1 101 ? 2.334 10.425 1.603 1.00 94.31 101 CYS A CA 1
ATOM 799 C C . CYS A 1 101 ? 0.869 10.289 2.023 1.00 94.31 101 CYS A C 1
ATOM 801 O O . CYS A 1 101 ? 0.481 10.689 3.122 1.00 94.31 101 CYS A O 1
ATOM 803 N N . ASP A 1 102 ? 0.102 9.608 1.174 1.00 97.50 102 ASP A N 1
ATOM 804 C CA . ASP A 1 102 ? -1.250 9.152 1.473 1.00 97.50 102 ASP A CA 1
ATOM 805 C C . ASP A 1 102 ? -1.260 7.630 1.602 1.00 97.50 102 ASP A C 1
ATOM 807 O O . ASP A 1 102 ? -0.753 6.929 0.726 1.00 97.50 102 ASP A O 1
ATOM 811 N N . ILE A 1 103 ? -1.852 7.114 2.678 1.00 97.06 103 ILE A N 1
ATOM 812 C CA . ILE A 1 103 ? -1.967 5.677 2.938 1.00 97.06 103 ILE A CA 1
ATOM 813 C C . ILE A 1 103 ? -3.444 5.290 3.047 1.00 97.06 103 ILE A C 1
ATOM 815 O O . ILE A 1 103 ? -4.220 5.915 3.770 1.00 97.06 103 ILE A O 1
ATOM 819 N N . CYS A 1 104 ? -3.843 4.230 2.345 1.00 97.88 104 CYS A N 1
ATOM 820 C CA . CYS A 1 104 ? -5.152 3.600 2.507 1.00 97.88 104 CYS A CA 1
ATOM 821 C C . CYS A 1 104 ? -4.970 2.204 3.101 1.00 97.88 104 CYS A C 1
ATOM 823 O O . CYS A 1 104 ? -4.485 1.290 2.435 1.00 97.88 104 CYS A O 1
ATOM 825 N N . CYS A 1 105 ? -5.331 2.050 4.371 1.00 97.50 105 CYS A N 1
ATOM 826 C CA . CYS A 1 105 ? -5.287 0.774 5.063 1.00 97.50 105 CYS A CA 1
ATOM 827 C C . CYS A 1 105 ? -6.576 0.003 4.784 1.00 97.50 105 CYS A C 1
ATOM 829 O O . CYS A 1 105 ? -7.633 0.342 5.315 1.00 97.50 105 CYS A O 1
ATOM 831 N N . VAL A 1 106 ? -6.483 -1.041 3.965 1.00 97.75 106 VAL A N 1
ATOM 832 C CA . VAL A 1 106 ? -7.607 -1.930 3.658 1.00 97.75 106 VAL A CA 1
ATOM 833 C C . VAL A 1 106 ? -7.517 -3.164 4.556 1.00 97.75 106 VAL A C 1
ATOM 835 O O . VAL A 1 106 ? -6.547 -3.913 4.495 1.00 97.75 106 VAL A O 1
ATOM 838 N N . VAL A 1 107 ? -8.502 -3.339 5.433 1.00 97.00 107 VAL A N 1
ATOM 839 C CA . VAL A 1 107 ? -8.472 -4.275 6.561 1.00 97.00 107 VAL A CA 1
ATOM 840 C C . VAL A 1 107 ? -9.534 -5.348 6.381 1.00 97.00 107 VAL A C 1
ATOM 842 O O . VAL A 1 107 ? -10.728 -5.048 6.366 1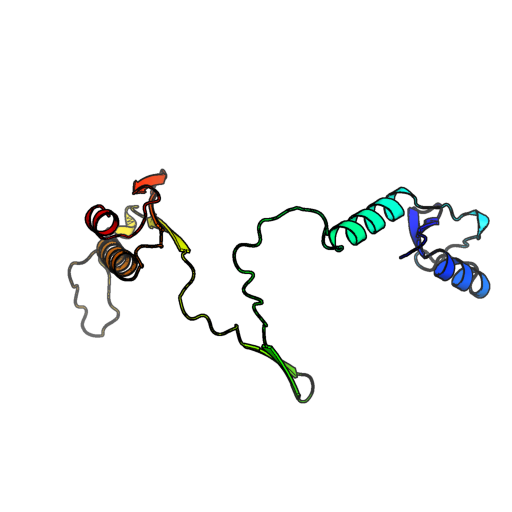.00 97.00 107 VAL A O 1
ATOM 845 N N . ASP A 1 108 ? -9.102 -6.602 6.304 1.00 96.62 108 ASP A N 1
ATOM 846 C CA . ASP A 1 108 ? -10.010 -7.745 6.339 1.00 96.62 108 ASP A CA 1
ATOM 847 C C . ASP A 1 108 ? -10.622 -7.870 7.744 1.00 96.62 108 ASP A C 1
ATOM 849 O O . ASP A 1 108 ? -9.920 -7.879 8.758 1.00 96.62 108 ASP A O 1
ATOM 853 N N . THR A 1 109 ? -11.947 -7.945 7.807 1.00 95.31 109 THR A N 1
ATOM 854 C CA . THR A 1 109 ? -12.731 -8.134 9.037 1.00 95.31 109 THR A CA 1
ATOM 855 C C . THR A 1 109 ? -13.612 -9.387 8.983 1.00 95.31 109 THR A C 1
ATOM 857 O O . THR A 1 109 ? -14.507 -9.562 9.817 1.00 95.31 109 THR A O 1
ATOM 860 N N . SER A 1 110 ? -13.354 -10.273 8.017 1.00 94.44 110 SER A N 1
ATOM 861 C CA . SER A 1 110 ? -14.038 -11.549 7.835 1.00 94.44 110 SER A CA 1
ATOM 862 C C . SER A 1 110 ? -13.841 -12.502 9.023 1.00 94.44 110 SER A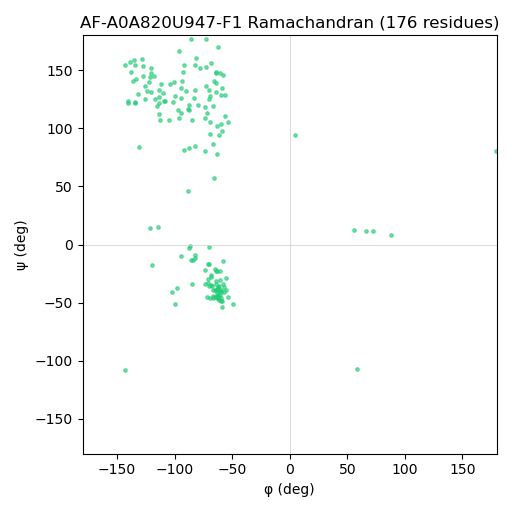 C 1
ATOM 864 O O . SER A 1 110 ? -13.050 -12.277 9.944 1.00 94.44 110 SER A O 1
ATOM 866 N N . GLY A 1 111 ? -14.606 -13.598 9.031 1.00 90.94 111 GLY A N 1
ATOM 867 C CA . GLY A 1 111 ? -14.619 -14.551 10.142 1.00 90.94 111 GLY A CA 1
ATOM 868 C C . GLY A 1 111 ? -13.253 -15.167 10.469 1.00 90.94 111 GLY A C 1
ATOM 869 O O . GLY A 1 111 ? -12.967 -15.388 11.645 1.00 90.94 111 GLY A O 1
ATOM 870 N N . SER A 1 112 ? -12.391 -15.389 9.469 1.00 88.75 112 SER A N 1
ATOM 871 C CA . SER A 1 112 ? -11.040 -15.948 9.656 1.00 88.75 112 SER A CA 1
ATOM 872 C C . SER A 1 112 ? -10.142 -15.032 10.488 1.00 88.75 112 SER A C 1
ATOM 874 O O . SER A 1 112 ? -9.334 -15.512 11.278 1.00 88.75 112 SER A O 1
ATOM 876 N N . MET A 1 113 ? -10.346 -13.718 10.401 1.00 92.44 113 MET A N 1
ATOM 877 C CA . MET A 1 113 ? -9.558 -12.724 11.131 1.00 92.44 113 MET A CA 1
ATOM 878 C C . MET A 1 113 ? -9.838 -12.734 12.640 1.00 92.44 113 MET A C 1
ATOM 880 O O . MET A 1 113 ? -9.041 -12.225 13.428 1.00 92.44 113 MET A O 1
ATOM 884 N N . LYS A 1 114 ? -10.945 -13.351 13.072 1.00 83.50 114 LYS A N 1
ATOM 885 C CA . LYS A 1 114 ? -11.257 -13.578 14.493 1.00 83.50 114 LYS A CA 1
ATOM 886 C C . LYS A 1 114 ? -10.552 -14.806 15.072 1.00 83.50 114 LYS A C 1
ATOM 888 O O . LYS A 1 114 ? -10.616 -15.012 16.283 1.00 83.50 114 LYS A O 1
ATOM 893 N N . ALA A 1 115 ? -9.902 -15.624 14.241 1.00 84.38 115 ALA A N 1
ATOM 894 C CA . ALA A 1 115 ? -9.143 -16.773 14.715 1.00 84.38 115 ALA A CA 1
ATOM 895 C C . ALA A 1 115 ? -7.960 -16.324 15.586 1.00 84.38 115 ALA A C 1
ATOM 897 O O . ALA A 1 115 ? -7.387 -15.249 15.379 1.00 84.38 115 ALA A O 1
ATOM 898 N N . ALA A 1 116 ? -7.603 -17.159 16.563 1.00 82.69 116 ALA A N 1
ATOM 899 C CA . ALA A 1 116 ? -6.455 -16.915 17.424 1.00 82.69 116 ALA A CA 1
ATOM 900 C C . ALA A 1 116 ? -5.176 -16.817 16.580 1.00 82.69 116 ALA A C 1
ATOM 902 O O . ALA A 1 116 ? -4.953 -17.631 15.684 1.00 82.69 116 ALA A O 1
ATOM 903 N N . ALA A 1 117 ? -4.345 -15.820 16.868 1.00 77.62 117 ALA A N 1
ATOM 904 C CA . ALA A 1 117 ? -3.010 -15.736 16.304 1.00 77.62 117 ALA A CA 1
ATOM 905 C C . ALA A 1 117 ? -2.142 -16.818 16.964 1.00 77.62 117 ALA A C 1
ATOM 907 O O . ALA A 1 117 ? -1.889 -16.774 18.170 1.00 77.62 117 ALA A O 1
ATOM 908 N N . GLU A 1 118 ? -1.728 -17.814 16.184 1.00 73.38 118 GLU A N 1
ATOM 909 C CA . GLU A 1 118 ? -0.827 -18.870 16.644 1.00 73.38 118 GLU A CA 1
ATOM 910 C C . GLU A 1 118 ? 0.623 -18.446 16.394 1.00 73.38 118 GLU A C 1
ATOM 912 O O . GLU A 1 118 ? 0.971 -17.979 15.310 1.00 73.38 118 GLU A O 1
ATOM 917 N N . ILE A 1 119 ? 1.475 -18.591 17.408 1.00 67.50 119 ILE A N 1
ATOM 918 C CA . ILE A 1 119 ? 2.917 -18.381 17.282 1.00 67.50 119 ILE A CA 1
ATOM 919 C C . ILE A 1 119 ? 3.550 -19.764 17.142 1.00 67.50 119 ILE A C 1
ATOM 921 O O . ILE A 1 119 ? 3.312 -20.635 17.977 1.00 67.50 119 ILE A O 1
ATOM 925 N N . GLN A 1 120 ? 4.367 -19.973 16.109 1.00 60.38 120 GLN A N 1
ATOM 926 C CA . GLN A 1 120 ? 5.186 -21.181 15.989 1.00 60.38 120 GLN A CA 1
ATOM 927 C C . GLN A 1 120 ? 6.350 -21.119 16.985 1.00 60.38 120 GLN A C 1
ATOM 929 O O . GLN A 1 120 ? 7.470 -20.778 16.623 1.00 60.38 120 GLN A O 1
ATOM 934 N N . ASN A 1 121 ? 6.075 -21.443 18.246 1.00 60.22 121 ASN A N 1
ATOM 935 C CA . ASN A 1 121 ? 7.090 -21.712 19.259 1.00 60.22 121 ASN A CA 1
ATOM 936 C C . ASN A 1 121 ? 6.897 -23.144 19.783 1.00 60.22 121 ASN A C 1
ATOM 938 O O . ASN A 1 121 ? 5.765 -23.606 19.916 1.00 60.22 121 ASN A O 1
ATOM 942 N N . ASP A 1 122 ? 7.985 -23.826 20.160 1.00 59.78 122 ASP A N 1
ATOM 943 C CA . ASP A 1 122 ? 7.961 -25.190 20.736 1.00 59.78 122 ASP A CA 1
ATOM 944 C C . ASP A 1 122 ? 7.117 -25.308 22.022 1.00 59.78 122 ASP A C 1
ATOM 946 O O . ASP A 1 122 ? 6.769 -26.401 22.471 1.00 59.78 122 ASP A O 1
ATOM 950 N N . ARG A 1 123 ? 6.767 -24.169 22.629 1.00 61.31 123 ARG A N 1
ATOM 951 C CA . ARG A 1 123 ? 5.796 -24.055 23.715 1.00 61.31 123 ARG A CA 1
ATOM 952 C C . ARG A 1 123 ? 4.531 -23.474 23.112 1.00 61.31 123 ARG A C 1
ATOM 954 O O . ARG A 1 123 ? 4.512 -22.304 22.748 1.00 61.31 123 ARG A O 1
ATOM 961 N N . ASN A 1 124 ? 3.515 -24.318 22.981 1.00 57.78 124 ASN A N 1
ATOM 962 C CA . ASN A 1 124 ? 2.219 -24.064 22.351 1.00 57.78 124 ASN A CA 1
ATOM 963 C C . ASN A 1 124 ? 1.385 -23.017 23.137 1.00 57.78 124 ASN A C 1
ATOM 965 O O . ASN A 1 124 ? 0.304 -23.305 23.650 1.00 57.78 124 ASN A O 1
ATOM 969 N N . GLU A 1 125 ? 1.934 -21.817 23.326 1.00 58.72 125 GLU A N 1
ATOM 970 C CA . GLU A 1 125 ? 1.375 -20.739 24.134 1.00 58.72 125 GLU A CA 1
ATOM 971 C C . GLU A 1 125 ? 0.437 -19.884 23.282 1.00 58.72 125 GLU A C 1
ATOM 973 O O . GLU A 1 125 ? 0.819 -19.284 22.277 1.00 58.72 125 GLU A O 1
ATOM 978 N N . ARG A 1 126 ? -0.827 -19.817 23.704 1.00 60.69 126 ARG A N 1
ATOM 979 C CA . ARG A 1 126 ? -1.851 -18.976 23.086 1.00 60.69 126 ARG A CA 1
ATOM 980 C C . ARG A 1 126 ? -1.950 -17.673 23.872 1.00 60.69 126 ARG A C 1
ATOM 982 O O . ARG A 1 126 ? -2.484 -17.666 24.975 1.00 60.69 126 ARG A O 1
ATOM 989 N N . TYR A 1 127 ? -1.494 -16.565 23.289 1.00 64.12 127 TYR A N 1
ATOM 990 C CA . TYR A 1 127 ? -1.571 -15.228 23.905 1.00 64.12 127 TYR A CA 1
ATOM 991 C C . TYR A 1 127 ? -3.000 -14.648 23.987 1.00 64.12 127 TYR A C 1
ATOM 993 O O . TYR A 1 127 ? -3.190 -13.551 24.502 1.00 64.12 127 TYR A O 1
ATOM 1001 N N . GLY A 1 128 ? -4.015 -15.359 23.479 1.00 74.62 128 GLY A N 1
ATOM 1002 C CA . GLY A 1 128 ? -5.416 -14.922 23.530 1.00 74.62 128 GLY A CA 1
ATOM 1003 C C . GLY A 1 128 ? -5.764 -13.759 22.592 1.00 74.62 128 GLY A C 1
ATOM 1004 O O . GLY A 1 128 ? -6.846 -13.195 22.713 1.00 74.62 128 GLY A O 1
ATOM 1005 N N . LEU A 1 129 ? -4.872 -13.401 21.663 1.00 85.31 129 LEU A N 1
ATOM 1006 C CA . LEU A 1 129 ? -5.098 -12.357 20.662 1.00 85.31 129 LEU A CA 1
ATOM 1007 C C . LEU A 1 129 ? -5.638 -12.959 19.364 1.00 85.31 129 LEU A C 1
ATOM 1009 O O . LEU A 1 129 ? -5.179 -14.019 18.930 1.00 85.31 129 LEU A O 1
ATOM 1013 N N . SER A 1 130 ? -6.582 -12.272 18.721 1.00 90.75 130 SER A N 1
ATOM 1014 C CA . SER A 1 130 ? -7.000 -12.616 17.359 1.00 90.75 130 SER A CA 1
ATOM 1015 C C . SER A 1 130 ? -6.041 -12.034 16.316 1.00 90.75 130 SER A C 1
ATOM 1017 O O . SER A 1 130 ? -5.323 -11.066 16.587 1.00 90.75 130 SER A O 1
ATOM 1019 N N . GLN A 1 131 ? -6.055 -12.578 15.096 1.00 91.81 131 GLN A N 1
ATOM 1020 C CA . GLN A 1 131 ? -5.337 -11.974 13.963 1.00 91.81 131 GLN A CA 1
ATOM 1021 C C . GLN A 1 131 ? -5.758 -10.511 13.754 1.00 91.81 131 GLN A C 1
ATOM 1023 O O . GLN A 1 131 ? -4.916 -9.644 13.525 1.00 91.81 131 GLN A O 1
ATOM 1028 N N . LEU A 1 132 ? -7.047 -10.204 13.917 1.00 94.12 132 LEU A N 1
ATOM 1029 C CA . LEU A 1 132 ? -7.561 -8.843 13.816 1.00 94.12 132 LEU A CA 1
ATOM 1030 C C . LEU A 1 132 ? -7.001 -7.914 14.905 1.00 94.12 132 LEU A C 1
ATOM 1032 O O . LEU A 1 132 ? -6.774 -6.737 14.637 1.00 94.12 132 LEU A O 1
ATOM 1036 N N . ASP A 1 133 ? -6.748 -8.404 16.119 1.00 92.94 133 ASP A N 1
ATOM 1037 C CA . ASP A 1 133 ? -6.148 -7.577 17.174 1.00 92.94 133 ASP A CA 1
ATOM 1038 C C . ASP A 1 133 ? -4.686 -7.245 16.874 1.00 92.94 133 ASP A C 1
ATOM 1040 O O . ASP A 1 133 ? -4.257 -6.111 17.104 1.00 92.94 133 ASP A O 1
ATOM 1044 N N . LEU A 1 134 ? -3.950 -8.183 16.271 1.00 91.94 134 LEU A N 1
ATOM 1045 C CA . LEU A 1 134 ? -2.606 -7.920 15.762 1.00 91.94 134 LEU A CA 1
ATOM 1046 C C . LEU A 1 134 ? -2.632 -6.861 14.650 1.00 91.94 134 LEU A C 1
ATOM 1048 O O . LEU A 1 134 ? -1.831 -5.926 14.673 1.00 91.94 134 LEU A O 1
ATOM 1052 N N . VAL A 1 135 ? -3.594 -6.949 13.726 1.00 95.06 135 VAL A N 1
ATOM 1053 C CA . VAL A 1 135 ? -3.776 -5.944 12.667 1.00 95.06 135 VAL A CA 1
ATOM 1054 C C . VAL A 1 135 ? -4.124 -4.574 13.251 1.00 95.06 135 VAL A C 1
ATOM 1056 O O . VAL A 1 135 ? -3.495 -3.585 12.885 1.00 95.06 135 VAL A O 1
ATOM 1059 N N . LYS A 1 136 ? -5.057 -4.485 14.208 1.00 93.81 136 LYS A N 1
ATOM 1060 C CA . LYS A 1 136 ? -5.376 -3.222 14.904 1.00 93.81 136 LYS A CA 1
ATOM 1061 C C . LYS A 1 136 ? -4.144 -2.619 15.574 1.00 93.81 136 LYS A C 1
ATOM 1063 O O . LYS A 1 136 ? -3.954 -1.406 15.538 1.00 93.81 136 LYS A O 1
ATOM 1068 N N . HIS A 1 137 ? -3.313 -3.451 16.197 1.00 94.44 137 HIS A N 1
ATOM 1069 C CA . HIS A 1 137 ? -2.081 -2.989 16.820 1.00 94.44 137 HIS A CA 1
ATOM 1070 C C . HIS A 1 137 ? -1.093 -2.449 15.777 1.00 94.44 137 HIS A C 1
ATOM 1072 O O . HIS A 1 137 ? -0.575 -1.347 15.942 1.00 94.44 137 HIS A O 1
ATOM 1078 N N . ALA A 1 138 ? -0.900 -3.162 14.664 1.00 95.81 138 ALA A N 1
ATOM 1079 C CA . ALA A 1 138 ? -0.061 -2.704 13.560 1.00 95.81 138 ALA A CA 1
ATOM 1080 C C . ALA A 1 138 ? -0.561 -1.379 12.956 1.00 95.81 138 ALA A C 1
ATOM 1082 O O . ALA A 1 138 ? 0.240 -0.481 12.702 1.00 95.81 138 ALA A O 1
ATOM 1083 N N . LEU A 1 139 ? -1.878 -1.213 12.796 1.00 96.88 139 LEU A N 1
ATOM 1084 C CA . LEU A 1 139 ? -2.478 0.041 12.328 1.00 96.88 139 LEU A CA 1
ATOM 1085 C C . LEU A 1 139 ? -2.168 1.205 13.268 1.00 96.88 139 LEU A C 1
ATOM 1087 O O . LEU A 1 139 ? -1.762 2.266 12.801 1.00 96.88 139 LEU A O 1
ATOM 1091 N N . LYS A 1 140 ? -2.270 1.002 14.587 1.00 95.88 140 LYS A N 1
ATOM 1092 C CA . LYS A 1 140 ? -1.868 2.020 15.570 1.00 95.88 140 LYS A CA 1
ATOM 1093 C C . LYS A 1 140 ? -0.394 2.388 15.434 1.00 95.88 140 LYS A C 1
ATOM 1095 O O . LYS A 1 140 ? -0.051 3.562 15.556 1.00 95.88 140 LYS A O 1
ATOM 1100 N N . THR A 1 141 ? 0.478 1.421 15.163 1.00 96.75 141 THR A N 1
ATOM 1101 C CA . THR A 1 141 ? 1.899 1.692 14.908 1.00 96.75 141 THR A CA 1
ATOM 1102 C C . THR A 1 141 ? 2.088 2.540 13.652 1.00 96.75 141 THR A C 1
ATOM 1104 O O . THR A 1 141 ? 2.820 3.527 13.700 1.00 96.75 141 THR A O 1
ATOM 1107 N N . ILE A 1 142 ? 1.384 2.221 12.560 1.00 96.44 142 ILE A N 1
ATOM 1108 C CA . ILE A 1 142 ? 1.412 3.015 11.323 1.00 96.44 142 ILE A CA 1
ATOM 1109 C C . ILE A 1 142 ? 0.963 4.450 11.611 1.00 96.44 142 ILE A C 1
ATOM 1111 O O . ILE A 1 142 ? 1.725 5.377 11.349 1.00 96.44 142 ILE A O 1
ATOM 1115 N N . ILE A 1 143 ? -0.211 4.636 12.222 1.00 96.31 143 ILE A N 1
ATOM 1116 C CA . ILE A 1 143 ? -0.769 5.956 12.565 1.00 96.31 143 ILE A CA 1
ATOM 1117 C C . ILE A 1 143 ? 0.233 6.780 13.384 1.00 96.31 143 ILE A C 1
ATOM 1119 O O . ILE A 1 143 ? 0.477 7.949 13.085 1.00 96.31 143 ILE A O 1
ATOM 1123 N N . ASN A 1 144 ? 0.876 6.169 14.382 1.00 95.62 144 ASN A N 1
ATOM 1124 C CA . ASN A 1 144 ? 1.849 6.868 15.219 1.00 95.62 144 ASN A CA 1
ATOM 1125 C C . ASN A 1 144 ? 3.164 7.191 14.492 1.00 95.62 144 ASN A C 1
ATOM 1127 O O . ASN A 1 144 ? 3.770 8.218 14.800 1.00 95.62 144 ASN A O 1
ATOM 1131 N N . SER A 1 145 ? 3.575 6.372 13.518 1.00 94.75 145 SER A N 1
ATOM 1132 C CA . SER A 1 145 ? 4.790 6.587 12.716 1.00 94.75 145 SER A CA 1
ATOM 1133 C C . SER A 1 145 ? 4.670 7.710 11.677 1.00 94.75 145 SER A C 1
ATOM 1135 O O . SER A 1 145 ? 5.685 8.254 11.245 1.00 94.75 145 SER A O 1
ATOM 1137 N N . LEU A 1 146 ? 3.443 8.066 11.284 1.00 95.38 146 LEU A N 1
ATOM 1138 C CA . LEU A 1 146 ? 3.184 9.103 10.286 1.00 95.38 146 LEU A CA 1
ATOM 1139 C C . LEU A 1 146 ? 3.447 10.511 10.831 1.00 95.38 146 LEU A C 1
ATOM 1141 O O . LEU A 1 146 ? 3.351 10.769 12.032 1.00 95.38 146 LEU A O 1
ATOM 1145 N N . GLN A 1 147 ? 3.790 11.435 9.940 1.00 95.12 147 GLN A N 1
ATOM 1146 C CA . GLN A 1 147 ? 4.028 12.843 10.253 1.00 95.12 147 GLN A CA 1
ATOM 1147 C C . GLN A 1 147 ? 2.765 13.677 9.982 1.00 95.12 147 GLN A C 1
ATOM 1149 O O . GLN A 1 147 ? 1.844 13.226 9.304 1.00 95.12 147 GLN A O 1
ATOM 1154 N N . SER A 1 148 ? 2.718 14.917 10.474 1.00 95.06 148 SER A N 1
ATOM 1155 C CA . SER A 1 148 ? 1.527 15.779 10.367 1.00 95.06 148 SER A CA 1
ATOM 1156 C C . SER A 1 148 ? 1.131 16.132 8.928 1.00 95.06 148 SER A C 1
ATOM 1158 O O . SER A 1 148 ? -0.029 16.452 8.662 1.00 95.06 148 SER A O 1
ATOM 1160 N N . GLN A 1 149 ? 2.074 16.060 7.985 1.00 94.06 149 GLN A N 1
ATOM 1161 C CA . GLN A 1 149 ? 1.811 16.245 6.558 1.00 94.06 149 GLN A CA 1
ATOM 1162 C C . GLN A 1 149 ? 1.285 14.991 5.842 1.00 94.06 149 GLN A C 1
ATOM 1164 O O . GLN A 1 149 ? 0.850 15.104 4.697 1.00 94.06 149 GLN A O 1
ATOM 1169 N N . ASP A 1 150 ? 1.331 13.818 6.474 1.00 97.00 150 ASP A N 1
ATOM 1170 C CA . ASP A 1 150 ? 0.835 12.574 5.885 1.00 97.00 150 ASP A CA 1
ATOM 1171 C C . ASP A 1 150 ? -0.672 12.440 6.060 1.00 97.00 150 ASP A C 1
ATOM 1173 O O . ASP A 1 150 ? -1.246 12.986 7.002 1.00 97.00 150 ASP A O 1
ATOM 1177 N N . ARG A 1 151 ? -1.322 11.684 5.173 1.00 97.88 151 ARG A N 1
ATOM 1178 C CA . ARG A 1 151 ? -2.748 11.367 5.284 1.00 97.88 151 ARG A CA 1
ATOM 1179 C C . ARG A 1 151 ? -2.975 9.867 5.352 1.00 97.88 151 ARG A C 1
ATOM 1181 O O . ARG A 1 151 ? -2.293 9.098 4.679 1.00 97.88 151 ARG A O 1
ATOM 1188 N N . LEU A 1 152 ? -3.967 9.454 6.131 1.00 98.25 152 LEU A N 1
ATOM 1189 C CA . LEU A 1 152 ? -4.359 8.054 6.258 1.00 98.25 152 LEU A CA 1
ATOM 1190 C C . LEU A 1 152 ? -5.879 7.902 6.161 1.00 98.25 152 LEU A C 1
ATOM 1192 O O . LEU A 1 152 ? -6.629 8.748 6.641 1.00 98.25 152 LEU A O 1
ATOM 1196 N N . SER A 1 153 ? -6.317 6.822 5.519 1.00 98.44 153 SER A N 1
ATOM 1197 C CA . SER A 1 153 ? -7.702 6.338 5.497 1.00 98.44 153 SER A CA 1
ATOM 1198 C C . SER A 1 153 ? -7.743 4.865 5.893 1.00 98.44 153 SER A C 1
ATOM 1200 O O . SER A 1 153 ? -6.765 4.141 5.688 1.00 98.44 153 SER A O 1
ATOM 1202 N N . ILE A 1 154 ? -8.872 4.414 6.439 1.00 98.25 154 ILE A N 1
ATOM 1203 C CA . ILE A 1 154 ? -9.097 3.011 6.801 1.00 98.25 154 ILE A CA 1
ATOM 1204 C C . ILE A 1 154 ? -10.379 2.532 6.134 1.00 98.25 154 ILE A C 1
ATOM 1206 O O . ILE A 1 154 ? -11.453 3.103 6.335 1.00 98.25 154 ILE A O 1
ATOM 1210 N N . VAL A 1 155 ? -10.272 1.449 5.374 1.00 98.12 155 VAL A N 1
ATOM 1211 C CA . VAL A 1 155 ? -11.398 0.738 4.772 1.00 98.12 155 VAL A CA 1
ATOM 1212 C C . VAL A 1 155 ? -11.429 -0.659 5.367 1.00 98.12 155 VAL A C 1
ATOM 1214 O O . VAL A 1 155 ? -10.437 -1.373 5.305 1.00 98.12 155 VAL A O 1
ATOM 1217 N N . SER A 1 156 ? -12.554 -1.066 5.940 1.00 97.50 156 SER A N 1
ATOM 1218 C CA . SER A 1 156 ? -12.771 -2.468 6.312 1.00 97.50 156 SER A CA 1
ATOM 1219 C C . SER A 1 156 ? -13.466 -3.210 5.187 1.00 97.50 156 SER A C 1
ATOM 1221 O O . SER A 1 156 ? -14.281 -2.616 4.481 1.00 97.50 156 SER A O 1
ATOM 1223 N N . PHE A 1 157 ? -13.190 -4.499 5.035 1.00 97.56 157 PHE A N 1
ATOM 1224 C CA . PHE A 1 157 ? -13.945 -5.354 4.131 1.00 97.56 157 PHE A CA 1
ATOM 1225 C C . PH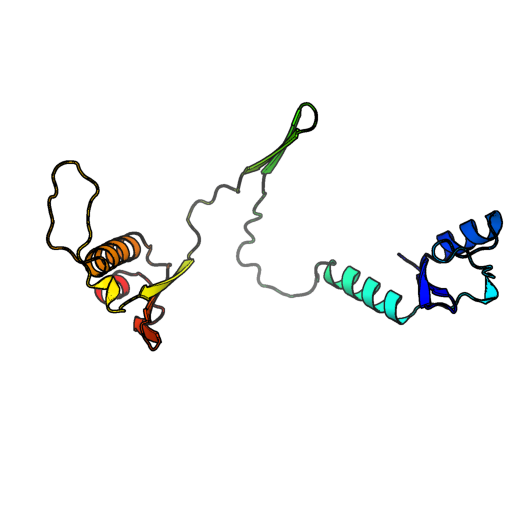E A 1 157 ? -14.241 -6.722 4.750 1.00 97.56 157 PHE A C 1
ATOM 1227 O O . PHE A 1 157 ? -13.485 -7.233 5.575 1.00 97.56 157 PHE A O 1
ATOM 1234 N N . ALA A 1 158 ? -15.381 -7.280 4.359 1.00 95.19 158 ALA A N 1
ATOM 1235 C CA . ALA A 1 158 ? -15.731 -8.693 4.469 1.00 95.19 158 ALA A CA 1
ATOM 1236 C C . ALA A 1 158 ? -16.540 -9.029 3.204 1.00 95.19 158 ALA A C 1
ATOM 1238 O O . ALA A 1 158 ? -15.983 -8.957 2.112 1.00 95.19 158 ALA A O 1
ATOM 1239 N N . ASP A 1 159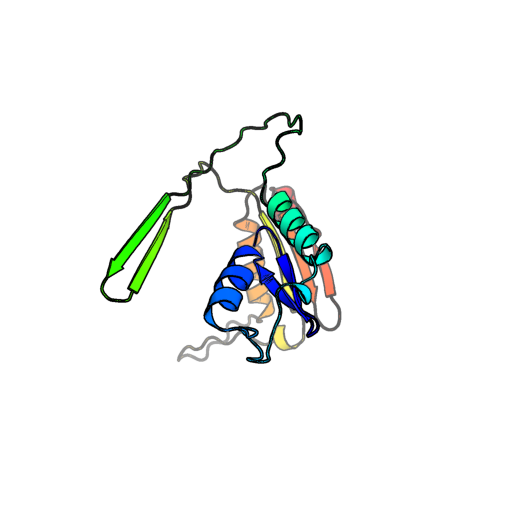 ? -17.855 -9.246 3.309 1.00 95.75 159 ASP A N 1
ATOM 1240 C CA . ASP A 1 159 ? -18.731 -9.370 2.130 1.00 95.75 159 ASP A CA 1
ATOM 1241 C C . ASP A 1 159 ? -18.892 -8.041 1.370 1.00 95.75 159 ASP A C 1
ATOM 1243 O O . ASP A 1 159 ? -19.126 -8.023 0.166 1.00 95.75 159 ASP A O 1
ATOM 1247 N N . ASN A 1 160 ? -18.758 -6.916 2.080 1.00 95.81 160 ASN A N 1
ATOM 1248 C CA . ASN A 1 160 ? -18.804 -5.564 1.527 1.00 95.81 160 ASN A CA 1
ATOM 1249 C C . ASN A 1 160 ? -17.653 -4.727 2.094 1.00 95.81 160 ASN A C 1
ATOM 1251 O O . ASN A 1 160 ? -17.177 -4.994 3.201 1.00 95.81 160 ASN A O 1
ATOM 1255 N N . ALA A 1 161 ? -17.235 -3.699 1.354 1.00 96.69 161 ALA A N 1
ATOM 1256 C CA . ALA A 1 161 ? -16.237 -2.733 1.800 1.00 96.69 161 ALA A CA 1
ATOM 1257 C C . ALA A 1 161 ? -16.904 -1.492 2.413 1.00 96.69 161 ALA A C 1
ATOM 1259 O O . ALA A 1 161 ? -17.835 -0.934 1.837 1.00 96.69 161 ALA A O 1
ATOM 1260 N N . ASN A 1 162 ? -16.394 -1.038 3.557 1.00 97.19 162 ASN A N 1
ATOM 1261 C CA . ASN A 1 162 ? -16.881 0.127 4.289 1.00 97.19 162 ASN A CA 1
ATOM 1262 C C . ASN A 1 162 ? -15.716 1.041 4.667 1.00 97.19 162 ASN A C 1
ATOM 1264 O O . ASN A 1 162 ? -14.742 0.592 5.276 1.00 97.19 162 ASN A O 1
ATOM 1268 N N . ILE A 1 163 ? -15.835 2.333 4.364 1.00 97.62 163 ILE A N 1
ATOM 1269 C CA . ILE A 1 163 ? -14.869 3.343 4.807 1.00 97.62 163 ILE A CA 1
ATOM 1270 C C . ILE A 1 163 ? -15.092 3.583 6.304 1.00 97.62 163 ILE A C 1
ATOM 1272 O O . ILE A 1 163 ? -16.104 4.164 6.692 1.00 97.62 163 ILE A O 1
ATOM 1276 N N . LEU A 1 164 ? -14.159 3.126 7.140 1.00 96.12 164 LEU A N 1
ATOM 1277 C CA . LEU A 1 164 ? -14.194 3.338 8.591 1.00 96.12 164 LEU A CA 1
ATOM 1278 C C . LEU A 1 164 ? -13.592 4.683 8.986 1.00 96.12 164 LEU A C 1
ATOM 1280 O O . LEU A 1 164 ? -14.054 5.309 9.935 1.00 96.12 164 LEU A O 1
ATOM 1284 N N . PHE A 1 165 ? -12.570 5.126 8.256 1.00 97.25 165 PHE A N 1
ATOM 1285 C CA . PHE A 1 165 ? -11.889 6.385 8.512 1.00 97.25 165 PHE A CA 1
ATOM 1286 C C . PHE A 1 165 ? -11.563 7.073 7.188 1.00 97.25 165 PHE A C 1
ATOM 1288 O O . PHE A 1 165 ? -10.899 6.498 6.321 1.00 97.25 165 PHE A O 1
ATOM 1295 N N . GLN A 1 166 ? -12.065 8.296 7.021 1.00 97.56 166 GLN A N 1
ATOM 1296 C CA . GLN A 1 166 ? -11.844 9.095 5.817 1.00 97.56 166 GLN A CA 1
ATOM 1297 C C . GLN A 1 166 ? -10.381 9.530 5.714 1.00 97.56 166 GLN A C 1
ATOM 1299 O O . GLN A 1 166 ? -9.690 9.633 6.726 1.00 97.56 166 GLN A O 1
ATOM 1304 N N . LEU A 1 167 ? -9.921 9.820 4.493 1.00 97.88 167 LEU A N 1
ATOM 1305 C CA . LEU A 1 167 ? -8.555 10.289 4.259 1.00 97.88 167 LEU A CA 1
ATOM 1306 C C . LEU A 1 167 ? -8.300 11.602 5.015 1.00 97.88 167 LEU A C 1
ATOM 1308 O O . LEU A 1 167 ? -8.734 12.671 4.590 1.00 97.88 167 LEU A O 1
ATOM 1312 N N . THR A 1 168 ? -7.577 11.506 6.128 1.00 97.62 168 THR A N 1
ATOM 1313 C CA . THR A 1 168 ? -7.379 12.600 7.088 1.00 97.62 168 THR A CA 1
ATOM 1314 C C . THR A 1 168 ? -5.893 12.801 7.340 1.00 97.62 168 THR A C 1
ATOM 1316 O O . THR A 1 168 ? -5.131 11.835 7.331 1.00 97.62 168 THR A O 1
ATOM 1319 N N . LYS A 1 169 ? -5.463 14.050 7.551 1.00 97.44 169 LYS A N 1
ATOM 1320 C CA . LYS A 1 169 ? -4.078 14.357 7.933 1.00 97.44 169 LYS A CA 1
ATOM 1321 C C . LYS A 1 169 ? -3.750 13.762 9.297 1.00 97.44 169 LYS A C 1
ATOM 1323 O O . LYS A 1 169 ? -4.566 13.851 10.202 1.00 97.44 169 LYS A O 1
ATOM 1328 N N . MET A 1 170 ? -2.560 13.200 9.455 1.00 97.31 170 MET A N 1
ATOM 1329 C CA . MET A 1 170 ? -2.077 12.601 10.703 1.00 97.31 170 MET A CA 1
ATOM 1330 C C . MET A 1 170 ? -1.379 13.640 11.589 1.00 97.31 170 MET A C 1
ATOM 1332 O O . MET A 1 170 ? -0.287 13.409 12.108 1.00 97.31 170 MET A O 1
ATOM 1336 N N . ASP A 1 171 ? -2.009 14.807 11.747 1.00 96.25 171 ASP A N 1
ATOM 1337 C CA . ASP A 1 171 ? -1.688 15.739 12.829 1.00 96.25 171 ASP A CA 1
ATOM 1338 C C . ASP A 1 171 ? -2.204 15.195 14.177 1.00 96.25 171 ASP A C 1
ATOM 1340 O O . ASP A 1 171 ? -2.812 14.124 14.232 1.00 96.25 171 ASP A O 1
ATOM 1344 N N . ASP A 1 172 ? -1.946 15.895 15.282 1.00 95.94 172 ASP A N 1
ATOM 1345 C CA . ASP A 1 172 ? -2.301 15.404 16.622 1.00 95.94 172 ASP A CA 1
ATOM 1346 C C . ASP A 1 172 ? -3.803 15.095 16.760 1.00 95.94 172 ASP A C 1
ATOM 1348 O O . ASP A 1 172 ? -4.192 14.103 17.388 1.00 95.94 172 ASP A O 1
ATOM 1352 N N . GLN A 1 173 ? -4.657 15.900 16.119 1.00 95.81 173 GLN A N 1
ATOM 1353 C CA . GLN A 1 173 ? -6.101 15.682 16.116 1.00 95.81 173 GLN A CA 1
ATOM 1354 C C . GLN A 1 173 ? -6.480 14.478 15.251 1.00 95.81 173 GLN A C 1
ATOM 1356 O O . GLN A 1 173 ? -7.274 13.639 15.678 1.00 95.81 173 GLN A O 1
ATOM 1361 N N . GLY A 1 174 ? -5.910 14.370 14.050 1.00 94.75 174 GLY A N 1
ATOM 1362 C CA . GLY A 1 174 ? -6.152 13.258 13.140 1.00 94.75 174 GLY A CA 1
ATOM 1363 C C . GLY A 1 174 ? -5.695 11.920 13.708 1.00 94.75 174 GLY A C 1
ATOM 1364 O O . GLY A 1 174 ? -6.424 10.942 13.586 1.00 94.75 174 GLY A O 1
ATOM 1365 N N . LYS A 1 175 ? -4.550 11.888 14.401 1.00 95.50 175 LYS A N 1
ATOM 1366 C CA . LYS A 1 175 ? -4.059 10.696 15.108 1.00 95.50 175 LYS A CA 1
ATOM 1367 C C . LYS A 1 175 ? -4.930 10.308 16.297 1.00 95.50 175 LYS A C 1
ATOM 1369 O O . LYS A 1 175 ? -5.086 9.126 16.559 1.00 95.50 175 LYS A O 1
ATOM 1374 N N . THR A 1 176 ? -5.486 11.283 17.018 1.00 94.88 176 THR A N 1
ATOM 1375 C CA . THR A 1 176 ? -6.386 11.016 18.155 1.00 94.88 176 THR A CA 1
ATOM 1376 C C . THR A 1 176 ? -7.741 10.475 17.692 1.00 94.88 176 THR A C 1
ATOM 1378 O O . THR A 1 176 ? -8.361 9.675 18.389 1.00 94.88 176 THR A O 1
ATOM 1381 N N . ASN A 1 177 ? -8.202 10.914 16.520 1.00 92.56 177 ASN A N 1
ATOM 1382 C CA . ASN A 1 177 ? -9.486 10.514 15.947 1.00 92.56 177 ASN A CA 1
ATOM 1383 C C . ASN A 1 177 ? -9.440 9.179 15.179 1.00 92.56 177 ASN A C 1
ATOM 1385 O O . ASN A 1 177 ? -10.508 8.667 14.837 1.00 92.56 177 ASN A O 1
ATOM 1389 N N . ALA A 1 178 ? -8.245 8.667 14.864 1.00 84.19 178 ALA A N 1
ATOM 1390 C CA . ALA A 1 178 ? -8.012 7.436 14.101 1.00 84.19 178 ALA A CA 1
ATOM 1391 C C . ALA A 1 178 ? -7.857 6.207 15.013 1.00 84.19 178 ALA A C 1
ATOM 1393 O O . ALA A 1 178 ? -8.411 5.142 14.654 1.00 84.19 178 ALA A O 1
#

Sequence (178 aa):
MLDPVIDTDGNSYEKKGIEDWNRRNGTSPITHTPLSINDLHPNQALKISIDEYHHSLQPNVKSNLILTKQHSSEIKVSTSHTNDLVHISIQPPQYESRSSCDICCVVDTSGSMKAAAEIQNDRNERYGLSQLDLVKHALKTIINSLQSQDRLSIVSFADNANILFQLTKMDDQGKTNA

Radius of gyration: 30.54 Å; Cα contacts (8 Å, |Δi|>4): 215; chains: 1; bounding box: 51×56×82 Å

Solvent-accessible surface area (backbone atoms only — not comparable to full-atom values): 10925 Å² total; per-residue (Å²): 127,88,52,39,22,25,42,88,88,69,53,74,40,39,47,71,60,50,53,59,44,30,78,75,65,44,30,36,93,84,78,66,44,82,43,59,80,86,51,50,40,77,31,61,71,63,42,50,56,50,52,52,52,56,52,71,69,51,80,82,89,82,70,98,64,82,76,71,77,79,75,83,70,66,67,48,73,49,77,50,75,60,98,94,46,77,49,76,46,77,46,76,56,90,66,98,64,84,79,68,50,80,44,77,48,76,39,74,67,38,79,75,32,65,38,70,48,79,59,99,46,102,62,87,61,74,83,84,42,26,44,42,55,54,50,54,52,52,49,52,51,51,55,68,72,46,50,56,76,18,29,41,24,32,30,39,29,57,100,58,76,45,81,76,37,70,81,36,48,32,30,77,68,40,50,72,74,107

Secondary structure (DSSP, 8-state):
--SEEE-TTS-EEEHHHHHHHHHHHSB-TTT--B--GGG-EE-HHHHHHHHHHHHHTS-----------------EEEEEEETTEEEEEEEPPPPSSPPP-EEEEEEE-SGGGGSB-----SS----S-BHHHHHHHHHHHHHHHS-TT-EEEEEEESSSEEEEEEEEE-SHHHHHH-

pLDDT: mean 86.06, std 14.61, range [41.91, 98.44]

Foldseek 3Di:
DQWWKAFPVGDIDDLVVVVVVCVPQCADPPPRHRGDNVRIDTPVVVNVVVVVVVVVVDPDPDDPDPDPDDPPWDWDWDWDDDDPDIDIDIDTRDDPDDDAEEEEAEAEPEPQQQDFDFDPDPPRDGPVDGNRNVVVVVVLVVLVPHDQRYWYWYWYDDPHIDTPGPTGGSDPVNSVVD

Nearest PDB structures (foldseek):
  1wgm-assembly1_A  TM=8.197E-01  e=7.176E-04  Homo sapiens
  4xi1-assembly1_A  TM=8.750E-01  e=1.638E-03  Legionella pneumophila str. Paris
  4wz0-assembly1_A  TM=7.871E-01  e=5.475E-03  Legionella pneumophila str. Paris
  2kre-assembly1_A  TM=8.460E-01  e=1.173E-02  Homo sapiens
  6gvw-assembly1_I  TM=7.632E-01  e=5.738E-02  Mus musculus